Protein 6LT9 (pdb70)

Organism: Plutella xylostella (NCBI:txid51655)

Foldseek 3Di:
DKDKDFDPFWAADAPPALAQQKEKWKKAWQDKKWAKFFCVQWDADVVGDTDGNAHFAQCCQGGWIDQQAWIGHVRDTHGWDHDDPDPPRHDHPKMKMWMARRVQTKIWIAINNHTIPDIDGPGDRAAIMTIMMMHDPPIGMAMQQDDVRHHDPDDDPPSYDRSVCVPPDDDPVSRPPIRNHPD/DKDFDPFWAADAPPALPQQKEKWKKAWQDKKWAKFFCVQWDADVVGDTDGNDDFAQCCQGGWIDQQAWIGHVNDTHGWDGPDPDPPRHDHPKMKMWMARRVQTKIWIAINNHTIPDIDGDGDRAAIMTIMMDHRPVIDMAMQQPDVRHHDPDDDPPSYDRRVCVPPDDDPVSRPPIRND

Sequence (362 aa):
HVSSVRPNIFVGRVEGSAVYQKWYFEVTMPHLRIGWANTTGYVPYPGGGEKWGGNGVGDDLYSYGYDGAFLWSGGAKTGVNRTHAEEPYIRKGDVIGCALDLTVPIINFMFNGVRVTGSFTNFNLEGMFFPVISCSSKLSCRFLLGGEHGRLRYAAPPGYSPLVECLLPQQILSLEPCFCFGNSSVRPNIFVGRVEGSAVYQKWYFEVTMPHLRIGWANTTGYVPYPGGGEKWGGNGVGDDLYSYGYDGAFLWSGGAKTGVNRTHAEEPYIRKGDVIGCCALDLTVPIINFMFNGVRVTGSFTNFNLEGMFFPVISCSSKLSCRFLLGGEHGRLRYAAPPGYSPLVECLLPQQILSLEPCFCF

B-factor: mean 18.68, std 7.01, range [7.28, 48.31]

Secondary structure (DSSP, 8-state):
-EEEES--B--BTT--SS-EEEEEEE---EEEEEEEGGGEEE-TTSSEEESSSSTTSSTTEEEE-SSEEEETTEEEE---SSSSS-SS-TT-EEEEEEETTTTEEEEEETTEE-S--EES---SS-EEEEEEE-TT---EEE-STTSS--SSPPPTT-EEGGGGGSEEEGGGG-SB---/-EEEEEES--B--BTT--SS-EEEEEEE---EEEEEEEGGGEEE-TTSSEEESSSSTTSSTTEEEE-SSEEEETTEEEE---SSSSS-SS-TT-EEEEEEETTTTEEEEEETTEE-S--EES---SS-EEEEEEEETT---EEE-STTSS--SSPPPTT-EEGGGGGSEEEGGGG-SB-TT--

Structure (mmCIF, N/CA/C/O backbone):
data_6LT9
#
_entry.id   6LT9
#
_cell.length_a   64.893
_cell.length_b   64.893
_cell.length_c   95.767
_cell.angle_alpha   90.000
_cell.angle_beta   90.000
_cell.angle_gamma   90.000
#
_symmetry.space_group_name_H-M   'P 43'
#
loop_
_entity.id
_entity.type
_entity.pdbx_description
1 polymer 'Ryanodine receptor 1'
2 non-polymer GLYCEROL
3 non-polymer 'SODIUM ION'
4 water water
#
loop_
_atom_site.group_PDB
_atom_site.id
_atom_site.type_symbol
_atom_site.label_atom_id
_atom_site.label_alt_id
_atom_site.label_comp_id
_atom_site.label_asym_id
_atom_site.label_entity_id
_atom_site.label_seq_id
_atom_site.pdbx_PDB_ins_code
_atom_site.Cartn_x
_atom_site.Cartn_y
_atom_site.Cartn_z
_atom_site.occupancy
_atom_site.B_iso_or_equiv
_atom_site.auth_seq_id
_atom_site.auth_comp_id
_atom_site.auth_asym_id
_atom_site.auth_atom_id
_atom_site.pdbx_PDB_model_num
ATOM 1 N N . HIS A 1 2 ? 34.433 38.651 51.992 1.00 30.00 650 HIS F N 1
ATOM 2 C CA . HIS A 1 2 ? 35.637 39.434 52.227 1.00 30.00 650 HIS F CA 1
ATOM 3 C C . HIS A 1 2 ? 36.815 38.531 52.552 1.00 30.00 650 HIS F C 1
ATOM 4 O O . HIS A 1 2 ? 37.927 39.028 52.727 1.00 30.00 650 HIS F O 1
ATOM 6 N N . VAL A 1 3 ? 36.571 37.220 52.614 1.00 38.20 651 VAL F N 1
ATOM 7 C CA . VAL A 1 3 ? 37.564 36.234 53.046 1.00 31.60 651 VAL F CA 1
ATOM 8 C C . VAL A 1 3 ? 37.979 35.379 51.854 1.00 31.29 651 VAL F C 1
ATOM 9 O O . VAL A 1 3 ? 37.166 34.625 51.301 1.00 29.16 651 VAL F O 1
ATOM 11 N N . SER A 1 4 ? 39.257 35.464 51.498 1.00 24.87 652 SER F N 1
ATOM 12 C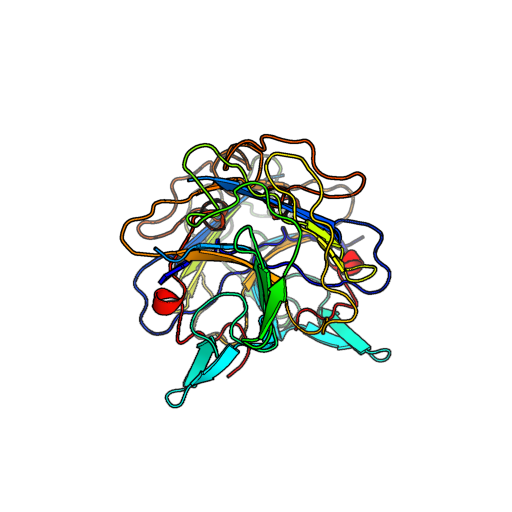 CA . SER A 1 4 ? 39.847 34.743 50.383 1.00 23.56 652 SER F CA 1
ATOM 13 C C . SER A 1 4 ? 40.961 33.831 50.890 1.00 22.73 652 SER F C 1
ATOM 14 O O . SER A 1 4 ? 41.474 33.993 52.001 1.00 21.12 652 SER F O 1
ATOM 17 N N . SER A 1 5 ? 41.339 32.868 50.059 1.00 21.92 653 SER F N 1
ATOM 18 C CA . SER A 1 5 ? 42.481 32.011 50.350 1.00 15.28 653 SER F CA 1
ATOM 19 C C . SER A 1 5 ? 43.438 32.038 49.171 1.00 18.63 653 SER F C 1
ATOM 20 O O . SER A 1 5 ? 43.004 32.110 48.019 1.00 19.86 653 SER F O 1
ATOM 23 N N . VAL A 1 6 ? 44.744 32.025 49.456 1.00 14.23 654 VAL F N 1
ATOM 24 C CA . VAL A 1 6 ? 45.745 31.936 48.399 1.00 13.86 654 VAL F CA 1
ATOM 25 C C . VAL A 1 6 ? 46.683 30.785 48.719 1.00 13.04 654 VAL F C 1
ATOM 26 O O . VAL A 1 6 ? 46.930 30.458 49.886 1.00 12.42 654 VAL F O 1
ATOM 30 N N . ARG A 1 7 ? 47.217 30.180 47.666 1.00 12.74 655 ARG F N 1
ATOM 31 C CA . ARG A 1 7 ? 48.329 29.259 47.794 1.00 12.04 655 ARG F CA 1
ATOM 32 C C . ARG A 1 7 ? 49.254 29.508 46.618 1.00 15.77 655 ARG F C 1
ATOM 33 O O . ARG A 1 7 ? 48.791 29.898 45.538 1.00 14.13 655 ARG F O 1
ATOM 41 N N . PRO A 1 8 ? 50.556 29.316 46.797 1.00 12.85 656 PRO F N 1
ATOM 42 C CA . PRO A 1 8 ? 51.423 29.110 45.639 1.00 10.73 656 PRO F CA 1
ATOM 43 C C . PRO A 1 8 ? 51.107 27.745 45.048 1.00 13.78 656 PRO F C 1
ATOM 44 O O . PRO A 1 8 ? 50.426 26.919 45.658 1.00 13.04 656 PRO F O 1
ATOM 48 N N . ASN A 1 9 ? 51.592 27.505 43.837 1.00 11.77 657 ASN F N 1
ATOM 49 C CA . ASN A 1 9 ? 51.336 26.222 43.184 1.00 12.05 657 ASN F CA 1
ATOM 50 C C . ASN A 1 9 ? 52.418 25.227 43.607 1.00 12.10 657 ASN F C 1
ATOM 51 O O . ASN A 1 9 ? 53.278 24.812 42.832 1.00 12.45 657 ASN F O 1
ATOM 56 N N . ILE A 1 10 ? 52.357 24.861 44.889 1.00 9.86 658 ILE F N 1
ATOM 57 C CA . ILE A 1 10 ? 53.351 24.015 45.547 1.00 11.23 658 ILE F CA 1
ATOM 58 C C . ILE A 1 10 ? 52.617 22.914 46.299 1.00 10.92 658 ILE F C 1
ATOM 59 O O . ILE A 1 10 ? 51.707 23.199 47.085 1.00 12.82 658 ILE F O 1
ATOM 64 N N . PHE A 1 11 ? 53.009 21.663 46.056 1.00 11.07 659 PHE F N 1
ATOM 65 C CA . PHE A 1 11 ? 52.369 20.503 46.663 1.00 11.44 659 PHE F CA 1
ATOM 66 C C . PHE A 1 11 ? 53.455 19.550 47.136 1.00 11.27 659 PHE F C 1
ATOM 67 O O . PHE A 1 11 ? 54.367 19.222 46.373 1.00 14.01 659 PHE F O 1
ATOM 75 N N . VAL A 1 12 ? 53.363 19.116 48.389 1.00 9.75 660 VAL F N 1
ATOM 76 C CA . VAL A 1 12 ? 54.313 18.164 48.951 1.00 10.58 660 VAL F CA 1
ATOM 77 C C . VAL A 1 12 ? 53.532 16.959 49.439 1.00 9.65 660 VAL F C 1
ATOM 78 O O . VAL A 1 12 ? 52.347 17.055 49.769 1.00 11.10 660 VAL F O 1
ATOM 82 N N . GLY A 1 13 ? 54.199 15.807 49.468 1.00 11.24 661 GLY F N 1
ATOM 83 C CA . GLY A 1 13 ? 53.513 14.586 49.830 1.00 10.11 661 GLY F CA 1
ATOM 84 C C . GLY A 1 13 ? 54.482 13.571 50.389 1.00 12.38 661 GLY F C 1
ATOM 85 O O . GLY A 1 13 ? 55.698 13.692 50.243 1.00 9.48 661 GLY F O 1
ATOM 86 N N . ARG A 1 14 ? 53.906 12.538 51.000 1.00 11.75 662 ARG F N 1
ATOM 87 C CA . ARG A 1 14 ? 54.655 11.535 51.744 1.00 12.10 662 ARG F CA 1
ATOM 88 C C . ARG A 1 14 ? 55.236 10.476 50.816 1.00 11.93 662 ARG F C 1
ATOM 89 O O . ARG A 1 14 ? 54.512 9.867 50.025 1.00 12.75 662 ARG F O 1
ATOM 97 N N . VAL A 1 15 ? 56.533 10.230 50.939 1.00 12.23 663 VAL F N 1
ATOM 98 C CA . VAL A 1 15 ? 57.170 9.090 50.297 1.00 14.55 663 VAL F CA 1
ATOM 99 C C . VAL A 1 15 ? 57.496 8.095 51.393 1.00 15.30 663 VAL F C 1
ATOM 100 O O . VAL A 1 15 ? 58.242 8.414 52.327 1.00 12.45 663 VAL F O 1
ATOM 104 N N . GLU A 1 16 ? 56.922 6.904 51.289 1.00 14.17 664 GLU F N 1
ATOM 105 C CA . GLU A 1 16 ? 57.116 5.867 52.291 1.00 18.64 664 GLU F CA 1
ATOM 106 C C . GLU A 1 16 ? 58.594 5.656 52.560 1.00 20.34 664 GLU F C 1
ATOM 107 O O . GLU A 1 16 ? 59.352 5.324 51.646 1.00 18.43 664 GLU F O 1
ATOM 113 N N . GLY A 1 17 ? 58.993 5.852 53.818 1.00 19.18 665 GLY F N 1
ATOM 114 C CA . GLY A 1 17 ? 60.346 5.563 54.249 1.00 21.53 665 GLY F CA 1
ATOM 115 C C . GLY A 1 17 ? 61.444 6.425 53.670 1.00 26.04 665 GLY F C 1
ATOM 116 O O . GLY A 1 17 ? 62.600 5.999 53.649 1.00 30.87 665 GLY F O 1
ATOM 117 N N . SER A 1 18 ? 61.134 7.627 53.197 1.00 19.57 666 SER F N 1
ATOM 118 C CA . SER A 1 18 ? 62.159 8.493 52.631 1.00 19.64 666 SER F CA 1
ATOM 119 C C . SER A 1 18 ? 62.754 9.369 53.720 1.00 18.89 666 SER F C 1
ATOM 120 O O . SER A 1 18 ? 62.039 9.859 54.594 1.00 17.38 666 SER F O 1
ATOM 123 N N . ALA A 1 19 ? 64.063 9.578 53.645 1.00 24.80 667 ALA F N 1
ATOM 124 C CA . ALA A 1 19 ? 64.778 10.430 54.579 1.00 26.22 667 ALA F CA 1
ATOM 125 C C . ALA A 1 19 ? 65.123 11.797 53.995 1.00 21.28 667 ALA F C 1
ATOM 126 O O . ALA A 1 19 ? 65.949 12.512 54.576 1.00 23.36 667 ALA F O 1
ATOM 128 N N . VAL A 1 20 ? 64.532 12.184 52.864 1.00 14.30 668 VAL F N 1
ATOM 129 C CA . VAL A 1 20 ? 64.930 13.419 52.203 1.00 16.30 668 VAL F CA 1
ATOM 130 C C . VAL A 1 20 ? 63.697 14.177 51.746 1.00 15.59 668 VAL F C 1
ATOM 131 O O . VAL A 1 20 ? 62.741 13.582 51.233 1.00 12.91 668 VAL F O 1
ATOM 135 N N . TYR A 1 21 ? 63.723 15.495 51.947 1.00 12.10 669 TYR F N 1
ATOM 136 C CA . TYR A 1 21 ? 62.659 16.401 51.501 1.00 14.50 669 TYR F CA 1
ATOM 137 C C . TYR A 1 21 ? 61.273 15.888 51.895 1.00 13.13 669 TYR F C 1
ATOM 138 O O . TYR A 1 21 ? 60.331 15.889 51.099 1.00 13.40 669 TYR F O 1
ATOM 147 N N . GLN A 1 22 ? 61.156 15.454 53.155 1.00 13.16 670 GLN F N 1
ATOM 148 C CA . GLN A 1 22 ? 59.886 15.098 53.781 1.00 13.11 670 GLN F CA 1
ATOM 149 C C . GLN A 1 22 ? 59.465 16.100 54.855 1.00 13.26 670 GLN F C 1
ATOM 150 O O . GLN A 1 22 ? 58.440 15.895 55.509 1.00 9.93 670 GLN F O 1
ATOM 156 N N . LYS A 1 23 ? 60.227 17.177 55.048 1.00 13.40 671 LYS F N 1
ATOM 157 C CA . LYS A 1 23 ? 59.979 18.156 56.104 1.00 12.74 671 LYS F CA 1
ATOM 158 C C . LYS A 1 23 ? 60.135 19.550 55.516 1.00 11.54 671 LYS F C 1
ATOM 159 O O . LYS A 1 23 ? 61.194 19.874 54.963 1.00 11.49 671 LYS F O 1
ATOM 165 N N . TRP A 1 24 ? 59.091 20.377 55.640 1.00 10.37 672 TRP F N 1
ATOM 166 C CA . TRP A 1 24 ? 58.997 21.623 54.897 1.00 10.09 672 TRP F CA 1
ATOM 167 C C . TRP A 1 24 ? 58.623 22.779 55.821 1.00 11.21 672 TRP F C 1
ATOM 168 O O . TRP A 1 24 ? 57.854 22.617 56.771 1.00 12.55 672 TRP F O 1
ATOM 179 N N . TYR A 1 25 ? 59.149 23.963 55.506 1.00 11.58 673 TYR F N 1
ATOM 180 C CA . TYR A 1 25 ? 58.985 25.137 56.351 1.00 13.29 673 TYR F CA 1
ATOM 181 C C . TYR A 1 25 ? 58.731 26.358 55.483 1.00 10.80 673 TYR F C 1
ATOM 182 O O . TYR A 1 25 ? 59.304 26.480 54.403 1.00 11.95 673 TYR F O 1
ATOM 191 N N . PHE A 1 26 ? 57.848 27.242 55.942 1.00 9.41 674 PHE F N 1
ATOM 192 C CA . PHE A 1 26 ? 57.694 28.547 55.305 1.00 9.05 674 PHE F CA 1
ATOM 193 C C . PHE A 1 26 ? 57.207 29.537 56.352 1.00 8.76 674 PHE F C 1
ATOM 194 O O . PHE A 1 26 ? 56.835 29.159 57.460 1.00 11.76 674 PHE F O 1
ATOM 202 N N . GLU A 1 27 ? 57.228 30.818 55.994 1.00 8.51 675 GLU F N 1
ATOM 203 C CA . GLU A 1 27 ? 56.741 31.861 56.891 1.00 11.40 675 GLU F CA 1
ATOM 204 C C . GLU A 1 27 ? 55.723 32.718 56.152 1.00 11.90 675 GLU F C 1
ATOM 205 O O . GLU A 1 27 ? 55.655 32.706 54.922 1.00 11.33 675 GLU F O 1
ATOM 211 N N . VAL A 1 28 ? 54.924 33.456 56.918 1.00 11.24 676 VAL F N 1
ATOM 212 C CA . VAL A 1 28 ? 53.987 34.438 56.381 1.00 11.31 676 VAL F CA 1
ATOM 213 C C . VAL A 1 28 ? 54.190 35.751 57.128 1.00 13.06 676 VAL F C 1
ATOM 214 O O . VAL A 1 28 ? 54.404 35.753 58.344 1.00 15.41 676 VAL F O 1
ATOM 218 N N . THR A 1 29 ? 54.124 36.867 56.404 1.00 16.46 677 THR F N 1
ATOM 219 C CA . THR A 1 29 ? 54.142 38.171 57.051 1.00 19.64 677 THR F CA 1
ATOM 220 C C . THR A 1 29 ? 53.101 39.065 56.398 1.00 21.29 677 THR F C 1
ATOM 221 O O . THR A 1 29 ? 52.662 38.825 55.270 1.00 18.93 677 THR F O 1
ATOM 225 N N . MET A 1 30 ? 52.694 40.089 57.138 1.00 20.25 678 MET F N 1
ATOM 226 C CA . MET A 1 30 ? 51.785 41.107 56.612 1.00 22.74 678 MET F CA 1
ATOM 227 C C . MET A 1 30 ? 52.565 42.278 56.003 1.00 25.95 678 MET F C 1
ATOM 228 O O . MET A 1 30 ? 52.227 42.775 54.921 1.00 33.82 678 MET F O 1
ATOM 233 N N . PRO A 1 41 ? 39.161 41.699 61.253 1.00 27.39 689 PRO F N 1
ATOM 234 C CA . PRO A 1 41 ? 39.754 41.080 60.059 1.00 28.81 689 PRO F CA 1
ATOM 235 C C . PRO A 1 41 ? 40.226 39.646 60.292 1.00 29.59 689 PRO F C 1
ATOM 236 O O . PRO A 1 41 ? 40.773 39.333 61.349 1.00 30.67 689 PRO F O 1
ATOM 240 N N . HIS A 1 42 ? 40.006 38.786 59.301 1.00 24.84 690 HIS F N 1
ATOM 241 C CA . HIS A 1 42 ? 40.344 37.372 59.394 1.00 27.32 690 HIS F CA 1
ATOM 242 C C . HIS A 1 42 ? 41.766 37.139 58.887 1.00 22.73 690 HIS F C 1
ATOM 243 O O . HIS A 1 42 ? 42.179 37.735 57.890 1.00 25.72 690 HIS F O 1
ATOM 250 N N . LEU A 1 43 ? 42.518 36.287 59.588 1.00 19.60 691 LEU F N 1
ATOM 251 C CA . LEU A 1 43 ? 43.824 35.841 59.092 1.00 18.46 691 LEU F CA 1
ATOM 252 C C . LEU A 1 43 ? 44.152 34.489 59.712 1.00 18.09 691 LEU F C 1
ATOM 253 O O . LEU A 1 43 ? 44.341 34.390 60.931 1.00 18.32 691 LEU F O 1
ATOM 258 N N . ARG A 1 44 ? 44.220 33.458 58.874 1.00 16.15 692 ARG F N 1
ATOM 259 C CA . ARG A 1 44 ? 44.663 32.130 59.270 1.00 12.04 692 ARG F CA 1
ATOM 260 C C . ARG A 1 44 ? 45.715 31.647 58.289 1.00 11.24 692 ARG F C 1
ATOM 261 O O . ARG A 1 44 ? 45.643 31.942 57.092 1.00 14.82 692 ARG F O 1
ATOM 269 N N . ILE A 1 45 ? 46.680 30.884 58.809 1.00 11.68 693 ILE F N 1
ATOM 270 C CA . ILE A 1 45 ? 47.823 30.387 58.051 1.00 12.46 693 ILE F CA 1
ATOM 271 C C . ILE A 1 45 ? 47.985 28.903 58.340 1.00 11.56 693 ILE F C 1
ATOM 272 O O . ILE A 1 45 ? 47.805 28.462 59.478 1.00 13.84 693 ILE F O 1
ATOM 277 N N . GLY A 1 46 ? 48.298 28.121 57.311 1.00 11.78 694 GLY F N 1
ATOM 278 C CA . GLY A 1 46 ? 48.690 26.750 57.562 1.00 10.66 694 GLY F CA 1
ATOM 279 C C . GLY A 1 46 ? 48.857 25.904 56.312 1.00 11.09 694 GLY F C 1
ATOM 280 O O . GLY A 1 46 ? 49.378 26.365 55.291 1.00 12.98 694 GLY F O 1
ATOM 281 N N . TRP A 1 47 ? 48.426 24.648 56.408 1.00 11.55 695 TRP F N 1
ATOM 282 C CA . TRP A 1 47 ? 48.545 23.667 55.344 1.00 11.34 695 TRP F CA 1
ATOM 283 C C . TRP A 1 47 ? 47.171 23.101 55.026 1.00 10.94 695 TRP F C 1
ATOM 284 O O . TRP A 1 47 ? 46.364 22.879 55.928 1.00 13.20 695 TRP F O 1
ATOM 295 N N . ALA A 1 48 ? 46.920 22.834 53.753 1.00 11.44 696 ALA F N 1
ATOM 296 C CA . ALA A 1 48 ? 45.707 22.145 53.335 1.00 9.79 696 ALA F CA 1
ATOM 297 C C . ALA A 1 48 ? 46.075 20.914 52.520 1.00 11.53 696 ALA F C 1
ATOM 298 O O . ALA A 1 48 ? 47.045 20.931 51.753 1.00 11.76 696 ALA F O 1
ATOM 300 N N . ASN A 1 49 ? 45.306 19.842 52.696 1.00 10.96 697 ASN F N 1
ATOM 301 C CA . ASN A 1 49 ? 45.547 18.577 52.016 1.00 11.58 697 ASN F CA 1
ATOM 302 C C . ASN A 1 49 ? 44.519 18.384 50.904 1.00 12.60 697 ASN F C 1
ATOM 303 O O . ASN A 1 49 ? 43.336 18.685 51.085 1.00 12.03 697 ASN F O 1
ATOM 308 N N . THR A 1 50 ? 44.975 17.900 49.749 1.00 10.73 698 THR F N 1
ATOM 309 C CA . THR A 1 50 ? 44.108 17.860 48.569 1.00 11.42 698 THR F CA 1
ATOM 310 C C . THR A 1 50 ? 42.975 16.845 48.711 1.00 14.66 698 THR F C 1
ATOM 311 O O . THR A 1 50 ? 42.078 16.815 47.861 1.00 15.41 698 THR F O 1
ATOM 315 N N . THR A 1 51 ? 42.987 16.024 49.763 1.00 12.49 699 THR F N 1
ATOM 316 C CA . THR A 1 51 ? 41.816 15.204 50.057 1.00 15.99 699 THR F CA 1
ATOM 317 C C . THR A 1 51 ? 40.592 16.063 50.344 1.00 16.37 699 THR F C 1
ATOM 318 O O . THR A 1 51 ? 39.461 15.577 50.224 1.00 16.74 699 THR F O 1
ATOM 322 N N . GLY A 1 52 ? 40.792 17.332 50.711 1.00 14.51 700 GLY F N 1
ATOM 323 C CA . GLY A 1 52 ? 39.691 18.262 50.949 1.00 16.50 700 GLY F CA 1
ATOM 324 C C . GLY A 1 52 ? 38.989 18.734 49.693 1.00 15.50 700 GLY F C 1
ATOM 325 O O . GLY A 1 52 ? 37.944 19.388 49.801 1.00 17.54 700 GLY F O 1
ATOM 326 N N . TYR A 1 53 ? 39.539 18.431 48.517 1.00 14.59 701 TYR F N 1
ATOM 327 C CA . TYR A 1 53 ? 38.864 18.725 47.253 1.00 13.85 701 TYR F CA 1
ATOM 328 C C . TYR A 1 53 ? 37.778 17.689 46.976 1.00 18.72 701 TYR F C 1
ATOM 329 O O . TYR A 1 53 ? 37.956 16.498 47.248 1.00 21.08 701 TYR F O 1
ATOM 338 N N . VAL A 1 54 ? 36.649 18.143 46.431 1.00 18.99 702 VAL F N 1
ATOM 339 C CA . VAL A 1 54 ? 35.507 17.252 46.226 1.00 20.00 702 VAL F CA 1
ATOM 340 C C . VAL A 1 54 ? 34.939 17.454 44.829 1.00 18.96 702 VAL F C 1
ATOM 341 O O . VAL A 1 54 ? 35.119 18.512 44.202 1.00 16.08 702 VAL F O 1
ATOM 345 N N . PRO A 1 55 ? 34.214 16.455 44.329 1.00 20.86 703 PRO F N 1
ATOM 346 C CA . PRO A 1 55 ? 33.670 16.531 42.975 1.00 21.19 703 PRO F CA 1
ATOM 347 C C . PRO A 1 55 ? 32.790 17.753 42.782 1.00 19.90 703 PRO F C 1
ATOM 348 O O . PRO A 1 55 ? 32.025 18.146 43.668 1.00 20.36 703 PRO F O 1
ATOM 352 N N . TYR A 1 56 ? 32.906 18.341 41.610 1.00 20.98 704 TYR F N 1
ATOM 353 C CA . TYR A 1 56 ? 32.088 19.445 41.153 1.00 25.82 704 TYR F CA 1
ATOM 354 C C . TYR A 1 56 ? 31.104 18.961 40.091 1.00 24.44 704 TYR F C 1
ATOM 355 O O . TYR A 1 56 ? 31.469 18.144 39.240 1.00 25.69 704 TYR F O 1
ATOM 364 N N . PRO A 1 57 ? 29.857 19.437 40.116 1.00 28.20 705 PRO F N 1
ATOM 365 C CA . PRO A 1 57 ? 28.826 18.840 39.242 1.00 32.26 705 PRO F CA 1
ATOM 366 C C . PRO A 1 57 ? 29.230 18.738 37.781 1.00 28.58 705 PRO F C 1
ATOM 367 O O . PRO A 1 57 ? 29.177 17.648 37.195 1.00 36.20 705 PRO F O 1
ATOM 371 N N . GLY A 1 58 ? 29.628 19.846 37.163 1.00 29.81 706 GLY F N 1
ATOM 372 C CA . GLY A 1 58 ? 30.017 19.764 35.764 1.00 39.03 706 GLY F CA 1
ATOM 373 C C . GLY A 1 58 ? 31.145 18.785 35.501 1.00 36.17 706 GLY F C 1
ATOM 374 O O . GLY A 1 58 ? 31.290 18.298 34.375 1.00 35.03 706 GLY F O 1
ATOM 375 N N . GLY A 1 59 ? 31.941 18.474 36.521 1.00 34.79 707 GLY F N 1
ATOM 376 C CA . GLY A 1 59 ? 33.167 17.722 36.346 1.00 33.42 707 GLY F CA 1
ATOM 377 C C . GLY A 1 59 ? 34.308 18.464 37.007 1.00 31.94 707 GLY F C 1
ATOM 378 O O . GLY A 1 59 ? 34.197 19.667 37.258 1.00 43.28 707 GLY F O 1
ATOM 379 N N . GLY A 1 60 ? 35.402 17.778 37.284 1.00 26.43 708 GLY F N 1
ATOM 380 C CA . GLY A 1 60 ? 36.467 18.394 38.045 1.00 24.13 708 GLY F CA 1
ATOM 381 C C . GLY A 1 60 ? 36.126 18.431 39.523 1.00 22.97 708 GLY F C 1
ATOM 382 O O . GLY A 1 60 ? 35.153 17.819 39.983 1.00 19.89 708 GLY F O 1
ATOM 383 N N . GLU A 1 61 ? 36.952 19.159 40.280 1.00 15.65 709 GLU F N 1
ATOM 384 C CA . GLU A 1 61 ? 36.821 19.226 41.729 1.00 18.37 709 GLU F CA 1
ATOM 385 C C . GLU A 1 61 ? 36.994 20.661 42.209 1.00 14.08 709 GLU F C 1
ATOM 386 O O . GLU A 1 61 ? 37.654 21.472 41.555 1.00 14.37 709 GLU F O 1
ATOM 392 N N . LYS A 1 62 ? 36.391 20.964 43.357 1.00 15.78 710 LYS F N 1
ATOM 393 C CA . LYS A 1 62 ? 36.525 22.255 44.022 1.00 17.46 710 LYS F CA 1
ATOM 394 C C . LYS A 1 62 ? 36.968 22.037 45.470 1.00 16.57 710 LYS F C 1
ATOM 395 O O . LYS A 1 62 ? 36.852 20.936 46.013 1.00 15.68 710 LYS F O 1
ATOM 397 N N . TRP A 1 63 ? 37.494 23.087 46.097 1.00 15.57 711 TRP F N 1
ATOM 398 C CA . TRP A 1 63 ? 37.888 22.968 47.496 1.00 17.85 711 TRP F CA 1
ATOM 399 C C . TRP A 1 63 ? 36.644 22.862 48.370 1.00 21.18 711 TRP F C 1
ATOM 400 O O . TRP A 1 63 ? 35.730 23.686 48.270 1.00 17.82 711 TRP F O 1
ATOM 411 N N . GLY A 1 64 ? 36.620 21.852 49.243 1.00 21.32 712 GLY F N 1
ATOM 412 C CA . GLY A 1 64 ? 35.480 21.602 50.109 1.00 25.12 712 GLY F CA 1
ATOM 413 C C . GLY A 1 64 ? 35.291 22.568 51.268 1.00 32.89 712 GLY F C 1
ATOM 414 O O . GLY A 1 64 ? 34.290 22.446 51.980 1.00 34.18 712 GLY F O 1
ATOM 415 N N . GLY A 1 65 ? 36.198 23.522 51.487 1.00 27.08 713 GLY F N 1
ATOM 416 C CA . GLY A 1 65 ? 36.085 24.443 52.599 1.00 27.50 713 GLY F CA 1
ATOM 417 C C . GLY A 1 65 ? 36.158 25.896 52.159 1.00 31.29 713 GLY F C 1
ATOM 418 O O . GLY A 1 65 ? 36.355 26.204 50.981 1.00 31.05 713 GLY F O 1
ATOM 419 N N . ASN A 1 66 ? 35.983 26.782 53.141 1.00 30.00 714 ASN F N 1
ATOM 420 C CA . ASN A 1 66 ? 36.038 28.218 52.892 1.00 29.51 714 ASN F CA 1
ATOM 421 C C . ASN A 1 66 ? 37.444 28.766 53.108 1.00 24.92 714 ASN F C 1
ATOM 422 O O . ASN A 1 66 ? 37.951 29.528 52.282 1.00 38.53 714 ASN F O 1
ATOM 424 N N . GLY A 1 67 ? 38.080 28.388 54.209 1.00 29.36 715 GLY F N 1
ATOM 425 C CA . GLY A 1 67 ? 39.440 28.800 54.473 1.00 25.52 715 GLY F CA 1
ATOM 426 C C . GLY A 1 67 ? 40.187 27.693 55.187 1.00 21.42 715 GLY F C 1
ATOM 427 O O . GLY A 1 67 ? 39.609 26.678 55.574 1.00 18.12 715 GLY F O 1
ATOM 428 N N . VAL A 1 68 ? 41.489 27.914 55.368 1.00 18.72 716 VAL F N 1
ATOM 429 C CA . VAL A 1 68 ? 42.303 26.912 56.042 1.00 18.71 716 VAL F CA 1
ATOM 430 C C . VAL A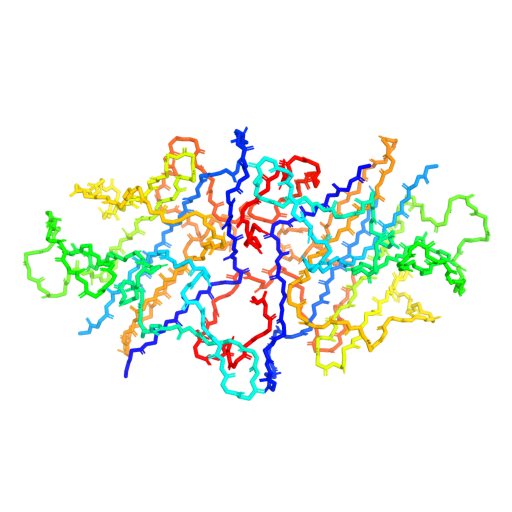 1 68 ? 41.740 26.644 57.435 1.00 16.80 716 VAL F C 1
ATOM 431 O O . VAL A 1 68 ? 41.353 27.568 58.163 1.00 23.78 716 VAL F O 1
ATOM 435 N N . GLY A 1 69 ? 41.662 25.360 57.799 1.00 11.54 717 GLY F N 1
ATOM 436 C CA . GLY A 1 69 ? 41.113 24.933 59.062 1.00 12.97 717 GLY F CA 1
ATOM 437 C C . GLY A 1 69 ? 39.621 24.678 59.077 1.00 18.89 717 GLY F C 1
ATOM 438 O O . GLY A 1 69 ? 39.113 24.156 60.072 1.00 20.64 717 GLY F O 1
ATOM 439 N N . ASP A 1 70 ? 38.894 25.010 58.011 1.00 17.44 718 ASP F N 1
ATOM 440 C CA . ASP A 1 70 ? 37.447 24.846 58.081 1.00 18.24 718 ASP F CA 1
ATOM 441 C C . ASP A 1 70 ? 36.979 23.466 57.634 1.00 22.65 718 ASP F C 1
ATOM 442 O O . ASP A 1 70 ? 35.902 23.035 58.054 1.00 21.10 718 ASP F O 1
ATOM 447 N N . ASP A 1 71 ? 37.754 22.757 56.820 1.00 23.18 719 ASP F N 1
ATOM 448 C CA . ASP A 1 71 ? 37.428 21.389 56.442 1.00 22.39 719 ASP F CA 1
ATOM 449 C C . ASP A 1 71 ? 38.246 20.413 57.280 1.00 19.95 719 ASP F C 1
ATOM 450 O O . ASP A 1 71 ? 39.147 20.805 58.018 1.00 18.33 719 ASP F O 1
ATOM 455 N N . LEU A 1 72 ? 37.936 19.118 57.139 1.00 17.48 720 LEU F N 1
ATOM 456 C CA . LEU A 1 72 ? 38.644 18.104 57.917 1.00 20.27 720 LEU F CA 1
ATOM 457 C C . LEU A 1 72 ? 40.097 17.941 57.494 1.00 17.58 720 LEU F C 1
ATOM 458 O O . LEU A 1 72 ? 40.866 17.307 58.225 1.00 17.74 720 LEU F O 1
ATOM 463 N N . TYR A 1 73 ? 40.487 18.475 56.331 1.00 14.34 721 TYR F N 1
ATOM 464 C CA . TYR A 1 73 ? 41.790 18.169 55.749 1.00 15.02 721 TYR F CA 1
ATOM 465 C C . TYR A 1 73 ? 42.669 19.402 55.610 1.00 14.05 721 TYR F C 1
ATOM 466 O O . TYR A 1 73 ? 43.569 19.425 54.771 1.00 13.14 721 TYR F O 1
ATOM 475 N N . SER A 1 74 ? 42.434 20.424 56.433 1.00 13.35 722 SER F N 1
ATOM 476 C CA . SER A 1 74 ? 43.353 21.546 56.506 1.00 13.16 722 SER F CA 1
ATOM 477 C C . SER A 1 74 ? 43.572 21.918 57.968 1.00 13.96 722 SER F C 1
ATOM 478 O O . SER A 1 74 ? 42.799 21.551 58.860 1.00 13.85 722 SER F O 1
ATOM 481 N N . TYR A 1 75 ? 44.661 22.648 58.205 1.00 12.68 723 TYR F N 1
ATOM 482 C CA . TYR A 1 75 ? 45.214 22.767 59.554 1.00 12.38 723 TYR F CA 1
ATOM 483 C C . TYR A 1 75 ? 45.793 24.167 59.667 1.00 10.70 723 TYR F C 1
ATOM 484 O O . TYR A 1 75 ? 46.805 24.458 59.029 1.00 14.46 723 TYR F O 1
ATOM 493 N N . GLY A 1 76 ? 45.146 25.034 60.456 1.00 14.97 724 GLY F N 1
ATOM 494 C CA . GLY A 1 76 ? 45.431 26.452 60.423 1.00 12.39 724 GLY F CA 1
ATOM 495 C C . GLY A 1 76 ? 45.744 27.005 61.803 1.00 15.67 724 GLY F C 1
ATOM 496 O O . GLY A 1 76 ? 45.563 26.337 62.819 1.00 12.96 724 GLY F O 1
ATOM 497 N N . TYR A 1 77 ? 46.196 28.259 61.810 1.00 13.21 725 TYR F N 1
ATOM 498 C CA . TYR A 1 77 ? 46.630 28.943 63.025 1.00 12.90 725 TYR F CA 1
ATOM 499 C C . TYR A 1 77 ? 46.412 30.435 62.834 1.00 14.07 725 TYR F C 1
ATOM 500 O O . TYR A 1 77 ? 46.806 30.987 61.801 1.00 15.46 725 TYR F O 1
ATOM 509 N N . ASP A 1 78 ? 45.790 31.100 63.818 1.00 11.39 726 ASP F N 1
ATOM 510 C CA . ASP A 1 78 ? 45.452 32.511 63.652 1.00 12.85 726 ASP F CA 1
ATOM 511 C C . ASP A 1 78 ? 46.131 33.402 64.687 1.00 9.85 726 ASP F C 1
ATOM 512 O O . ASP A 1 78 ? 45.757 34.565 64.834 1.00 12.23 726 ASP F O 1
ATOM 517 N N . GLY A 1 79 ? 47.151 32.890 65.373 1.00 13.53 727 GLY F N 1
ATOM 518 C CA . GLY A 1 79 ? 47.827 33.605 66.427 1.00 16.31 727 GLY F CA 1
ATOM 519 C C . GLY A 1 79 ? 47.308 33.278 67.814 1.00 18.79 727 GLY F C 1
ATOM 520 O O . GLY A 1 79 ? 48.059 33.387 68.788 1.00 19.50 727 GLY F O 1
ATOM 521 N N . ALA A 1 80 ? 46.047 32.873 67.925 1.00 15.44 728 ALA F N 1
ATOM 522 C CA . ALA A 1 80 ? 45.474 32.500 69.212 1.00 17.04 728 ALA F CA 1
ATOM 523 C C . ALA A 1 80 ? 44.862 31.110 69.252 1.00 18.01 728 ALA F C 1
ATOM 524 O O . ALA A 1 80 ? 44.687 30.577 70.350 1.00 16.03 728 ALA F O 1
ATOM 526 N N . PHE A 1 81 ? 44.536 30.506 68.111 1.00 15.40 729 PHE F N 1
ATOM 527 C CA . PHE A 1 81 ? 43.909 29.197 68.061 1.00 15.43 729 PHE F CA 1
ATOM 528 C C . PHE A 1 81 ? 44.494 28.382 66.919 1.00 13.09 729 PHE F C 1
ATOM 529 O O . PHE A 1 81 ? 44.921 28.938 65.911 1.00 13.63 729 PHE F O 1
ATOM 537 N N . LEU A 1 82 ? 44.512 27.062 67.108 1.00 13.51 730 LEU F N 1
ATOM 538 C CA . LEU A 1 82 ? 44.686 26.089 66.035 1.00 15.32 730 LEU F CA 1
ATOM 539 C C . LEU A 1 82 ? 43.310 25.714 65.500 1.00 15.89 730 LEU F C 1
ATOM 540 O O . LEU A 1 82 ? 42.349 25.616 66.265 1.00 17.10 730 LEU F O 1
ATOM 545 N N . TRP A 1 83 ? 43.211 25.532 64.184 1.00 13.35 731 TRP F N 1
ATOM 546 C CA . TRP A 1 83 ? 41.933 25.275 63.524 1.00 14.44 731 TRP F CA 1
ATOM 547 C C . TRP A 1 83 ? 42.039 24.048 62.635 1.00 17.51 731 TRP F C 1
ATOM 548 O O . TRP A 1 83 ? 42.965 23.947 61.829 1.00 13.17 731 TRP F O 1
ATOM 559 N N . SER A 1 84 ? 41.072 23.142 62.749 1.00 16.06 732 SER F N 1
ATOM 560 C CA . SER A 1 84 ? 40.916 22.090 61.755 1.00 15.32 732 SER F CA 1
ATOM 561 C C . SER A 1 84 ? 39.504 21.545 61.896 1.00 18.75 732 SER F C 1
ATOM 562 O O . SER A 1 84 ? 38.965 21.496 62.999 1.00 18.12 732 SER F O 1
ATOM 565 N N . GLY A 1 85 ? 38.902 21.178 60.766 1.00 21.76 733 GLY F N 1
ATOM 566 C CA . GLY A 1 85 ? 37.516 20.735 60.772 1.00 18.63 733 GLY F CA 1
ATOM 567 C C . GLY A 1 85 ? 36.534 21.738 61.339 1.00 18.22 733 GLY F C 1
ATOM 568 O O . GLY A 1 85 ? 35.483 21.337 61.849 1.00 20.62 733 GLY F O 1
ATOM 569 N N . GLY A 1 86 ? 36.831 23.035 61.243 1.00 17.48 734 GLY F N 1
ATOM 570 C CA . GLY A 1 86 ? 35.988 24.065 61.820 1.00 17.73 734 GLY F CA 1
ATOM 571 C C . GLY A 1 86 ? 36.049 24.193 63.328 1.00 20.74 734 GLY F C 1
ATOM 572 O O . GLY A 1 86 ? 35.293 24.997 63.892 1.00 23.47 734 GLY F O 1
ATOM 573 N N . ALA A 1 87 ? 36.904 23.429 64.001 1.00 18.05 735 ALA F N 1
ATOM 574 C CA . ALA A 1 87 ? 37.065 23.501 65.449 1.00 17.96 735 ALA F CA 1
ATOM 575 C C . ALA A 1 87 ? 38.302 24.311 65.801 1.00 17.00 735 ALA F C 1
ATOM 576 O O . ALA A 1 87 ? 39.333 24.192 65.137 1.00 18.79 735 ALA F O 1
ATOM 578 N N . LYS A 1 88 ? 38.219 25.089 66.880 1.00 19.47 736 LYS F N 1
ATOM 579 C CA . LYS A 1 88 ? 39.330 25.927 67.312 1.00 15.13 736 LYS F CA 1
ATOM 580 C C . LYS A 1 88 ? 39.866 25.461 68.659 1.00 19.91 736 LYS F C 1
ATOM 581 O O . LYS A 1 88 ? 39.101 25.065 69.545 1.00 19.86 736 LYS F O 1
ATOM 587 N N . THR A 1 89 ? 41.192 25.470 68.791 1.00 19.23 737 THR F N 1
ATOM 588 C CA . THR A 1 89 ? 41.878 25.023 69.998 1.00 19.51 737 THR F CA 1
ATOM 589 C C . THR A 1 89 ? 42.783 26.145 70.488 1.00 22.90 737 THR F C 1
ATOM 590 O O . THR A 1 89 ? 43.732 26.523 69.797 1.00 17.36 737 THR F O 1
ATOM 594 N N . GLY A 1 90 ? 42.514 26.662 71.684 1.00 21.38 738 GLY F N 1
ATOM 595 C CA . GLY A 1 90 ? 43.306 27.774 72.182 1.00 18.67 738 GLY F CA 1
ATOM 596 C C . GLY A 1 90 ? 44.739 27.359 72.471 1.00 16.62 738 GLY F C 1
ATOM 597 O O . GLY A 1 90 ? 45.009 26.260 72.952 1.00 19.04 738 GLY F O 1
ATOM 598 N N . VAL A 1 91 ? 45.676 28.256 72.169 1.00 16.54 739 VAL F N 1
ATOM 599 C CA . VAL A 1 91 ? 47.069 28.085 72.561 1.00 17.00 739 VAL F CA 1
ATOM 600 C C . VAL A 1 91 ? 47.502 29.375 73.243 1.00 17.49 739 VAL F C 1
ATOM 601 O O . VAL A 1 91 ? 46.775 30.366 73.258 1.00 19.78 739 VAL F O 1
ATOM 605 N N . ASN A 1 92 ? 48.695 29.359 73.820 1.00 23.26 740 ASN F N 1
ATOM 606 C CA . ASN A 1 92 ? 49.244 30.607 74.330 1.00 24.12 740 ASN F CA 1
ATOM 607 C C . ASN A 1 92 ? 49.420 31.592 73.179 1.00 25.58 740 ASN F C 1
ATOM 608 O O . ASN A 1 92 ? 49.637 31.200 72.032 1.00 21.38 740 ASN F O 1
ATOM 613 N N . ARG A 1 93 ? 49.332 32.884 73.484 1.00 21.08 741 ARG F N 1
ATOM 614 C CA . ARG A 1 93 ? 49.295 33.892 72.435 1.00 18.32 741 ARG F CA 1
ATOM 615 C C . ARG A 1 93 ? 50.225 35.047 72.782 1.00 18.64 741 ARG F C 1
ATOM 616 O O . ARG A 1 93 ? 50.542 35.300 73.950 1.00 19.77 741 ARG F O 1
ATOM 624 N N . THR A 1 94 ? 50.696 35.721 71.741 1.00 19.87 742 THR F N 1
ATOM 625 C CA . THR A 1 94 ? 51.640 36.816 71.919 1.00 19.84 742 THR F CA 1
ATOM 626 C C . THR A 1 94 ? 50.944 38.150 72.135 1.00 23.27 742 THR F C 1
ATOM 627 O O . THR A 1 94 ? 51.518 39.040 72.778 1.00 23.67 742 THR F O 1
ATOM 631 N N . HIS A 1 95 ? 49.721 38.308 71.627 1.00 18.77 743 HIS F N 1
ATOM 632 C CA . HIS A 1 95 ? 48.915 39.497 71.868 1.00 19.12 743 HIS F CA 1
ATOM 633 C C . HIS A 1 95 ? 47.681 39.110 72.674 1.00 22.25 743 HIS F C 1
ATOM 634 O O . HIS A 1 95 ? 47.045 38.090 72.396 1.00 24.48 743 HIS F O 1
ATOM 641 N N . ALA A 1 96 ? 47.347 39.918 73.686 1.00 21.29 744 ALA F N 1
ATOM 642 C CA . ALA A 1 96 ? 46.255 39.535 74.578 1.00 28.12 744 ALA F CA 1
ATOM 643 C C . ALA A 1 96 ? 44.908 39.591 73.867 1.00 22.95 744 ALA F C 1
ATOM 644 O O . ALA A 1 96 ? 44.058 38.717 74.072 1.00 28.40 744 ALA F O 1
ATOM 646 N N . GLU A 1 97 ? 44.695 40.601 73.029 1.00 23.45 745 GLU F N 1
ATOM 647 C CA . GLU A 1 97 ? 43.419 40.823 72.373 1.00 25.37 745 GLU F CA 1
ATOM 648 C C . GLU A 1 97 ? 43.607 40.858 70.864 1.00 32.04 745 GLU F C 1
ATOM 649 O O . GLU A 1 97 ? 44.713 41.059 70.357 1.00 25.41 745 GLU F O 1
ATOM 651 N N . GLU A 1 98 ? 42.504 40.668 70.150 1.00 36.79 746 GLU F N 1
ATOM 652 C CA . GLU A 1 98 ? 42.518 40.842 68.710 1.00 23.98 746 GLU F CA 1
ATOM 653 C C . GLU A 1 98 ? 42.987 42.256 68.374 1.00 27.43 746 GLU F C 1
ATOM 654 O O . GLU A 1 98 ? 42.706 43.202 69.118 1.00 33.91 746 GLU F O 1
ATOM 660 N N . PRO A 1 99 ? 43.719 42.434 67.261 1.00 27.51 747 PRO F N 1
ATOM 661 C CA . PRO A 1 99 ? 44.185 41.427 66.292 1.00 24.69 747 PRO F CA 1
ATOM 662 C C . PRO A 1 99 ? 45.297 40.548 66.852 1.00 18.68 747 PRO F C 1
ATOM 663 O O . PRO A 1 99 ? 46.255 41.078 67.417 1.00 18.28 747 PRO F O 1
ATOM 667 N N . TYR A 1 100 ? 45.186 39.230 66.683 1.00 18.45 748 TYR F N 1
ATOM 668 C CA . TYR A 1 100 ? 46.197 38.330 67.228 1.00 15.46 748 TYR F CA 1
ATOM 669 C C . TYR A 1 100 ? 47.469 38.312 66.394 1.00 20.48 748 TYR F C 1
ATOM 670 O O . TYR A 1 100 ? 48.519 37.900 66.900 1.00 17.25 748 TYR F O 1
ATOM 679 N N . ILE A 1 101 ? 47.384 38.718 65.128 1.00 16.90 749 ILE F N 1
ATOM 680 C CA . ILE A 1 101 ? 48.533 38.833 64.235 1.00 16.45 749 ILE F CA 1
ATOM 681 C C . ILE A 1 101 ? 48.567 40.272 63.739 1.00 17.13 749 ILE F C 1
ATOM 682 O O . ILE A 1 101 ? 47.583 40.758 63.164 1.00 18.22 749 ILE F O 1
ATOM 687 N N . ARG A 1 102 ? 49.684 40.962 63.972 1.00 14.66 750 ARG F N 1
ATOM 688 C CA . ARG A 1 102 ? 49.790 42.378 63.656 1.00 17.27 750 ARG F CA 1
ATOM 689 C C . ARG A 1 102 ? 50.899 42.626 62.639 1.00 15.10 750 ARG F C 1
ATOM 690 O O . ARG A 1 102 ? 51.749 41.766 62.393 1.00 16.14 750 ARG F O 1
ATOM 698 N N . LYS A 1 103 ? 50.864 43.801 62.015 1.00 15.10 751 LYS F N 1
ATOM 699 C CA . LYS A 1 103 ? 51.901 44.130 61.043 1.00 13.70 751 LYS F CA 1
ATOM 700 C C . LYS A 1 103 ? 53.269 44.049 61.710 1.00 15.77 751 LYS F C 1
ATOM 701 O O . LYS A 1 103 ? 53.457 44.501 62.848 1.00 15.28 751 LYS F O 1
ATOM 703 N N . GLY A 1 104 ? 54.219 43.428 61.005 1.00 14.92 752 GLY F N 1
ATOM 704 C CA . GLY A 1 104 ? 55.531 43.146 61.523 1.00 15.22 752 GLY F CA 1
ATOM 705 C C . GLY A 1 104 ? 55.691 41.762 62.128 1.00 15.45 752 GLY F C 1
ATOM 706 O O . GLY A 1 104 ? 56.812 41.243 62.164 1.00 14.87 752 GLY F O 1
ATOM 707 N N . ASP A 1 105 ? 54.607 41.155 62.619 1.00 13.18 753 ASP F N 1
ATOM 708 C CA . ASP A 1 105 ? 54.707 39.796 63.128 1.00 15.95 753 ASP F CA 1
ATOM 709 C C . ASP A 1 105 ? 54.957 38.832 61.980 1.00 14.14 753 ASP F C 1
ATOM 710 O O . ASP A 1 105 ? 54.545 39.070 60.838 1.00 14.04 753 ASP F O 1
ATOM 715 N N . VAL A 1 106 ? 55.672 37.750 62.286 1.00 9.97 754 VAL F N 1
ATOM 716 C CA . VAL A 1 106 ? 56.052 36.735 61.301 1.00 12.08 754 VAL F CA 1
ATOM 717 C C . VAL A 1 106 ? 55.625 35.369 61.823 1.00 12.12 754 VAL F C 1
ATOM 718 O O . VAL A 1 106 ? 55.993 34.977 62.936 1.00 12.30 754 VAL F O 1
ATOM 722 N N . ILE A 1 107 ? 54.855 34.644 61.025 1.00 11.30 755 ILE F N 1
ATOM 723 C CA . ILE A 1 107 ? 54.326 33.344 61.422 1.00 11.17 755 ILE F CA 1
ATOM 724 C C . ILE A 1 107 ? 55.132 32.260 60.723 1.00 9.70 755 ILE F C 1
ATOM 725 O O . ILE A 1 107 ? 55.264 32.278 59.494 1.00 9.31 755 ILE F O 1
ATOM 730 N N . GLY A 1 108 ? 55.656 31.313 61.495 1.00 10.53 756 GLY F N 1
ATOM 731 C CA . GLY A 1 108 ? 56.339 30.153 60.945 1.00 9.88 756 GLY F CA 1
ATOM 732 C C . GLY A 1 108 ? 55.405 28.957 60.874 1.00 11.73 756 GLY F C 1
ATOM 733 O O . GLY A 1 108 ? 54.578 28.750 61.764 1.00 11.97 756 GLY F O 1
ATOM 734 N N . CYS A 1 109 ? 55.560 28.148 59.825 1.00 10.77 757 CYS F N 1
ATOM 735 C CA . CYS A 1 109 ? 54.693 26.988 59.666 1.00 9.92 757 CYS F CA 1
ATOM 736 C C . CYS A 1 109 ? 55.516 25.815 59.154 1.00 11.96 757 CYS F C 1
ATOM 737 O O . CYS A 1 109 ? 56.304 25.978 58.215 1.00 9.25 757 CYS F O 1
ATOM 740 N N . ALA A 1 110 ? 55.357 24.644 59.788 1.00 9.64 758 ALA F N 1
ATOM 741 C CA . ALA A 1 110 ? 56.238 23.503 59.539 1.00 10.27 758 ALA F CA 1
ATOM 742 C C . ALA A 1 110 ? 55.435 22.224 59.381 1.00 11.29 758 ALA F C 1
ATOM 743 O O . ALA A 1 110 ? 54.444 22.009 60.084 1.00 12.35 758 ALA F O 1
ATOM 745 N N . LEU A 1 111 ? 55.863 21.377 58.447 1.00 9.74 759 LEU F N 1
ATOM 746 C CA . LEU A 1 111 ? 55.204 20.105 58.163 1.00 9.69 759 LEU F CA 1
ATOM 747 C C . LEU A 1 111 ? 56.272 19.029 58.093 1.00 12.09 759 LEU F C 1
ATOM 748 O O . LEU A 1 111 ? 57.155 19.093 57.233 1.00 12.38 759 LEU F O 1
ATOM 753 N N . ASP A 1 112 ? 56.218 18.069 59.010 1.00 10.57 760 ASP F N 1
ATOM 754 C CA . ASP A 1 112 ? 57.113 16.909 59.006 1.00 11.55 760 ASP F CA 1
ATOM 755 C C . ASP A 1 112 ? 56.249 15.706 58.636 1.00 12.54 760 ASP F C 1
ATOM 756 O O . ASP A 1 112 ? 55.456 15.225 59.453 1.00 13.72 760 ASP F O 1
ATOM 761 N N . LEU A 1 113 ? 56.385 15.239 57.392 1.00 11.97 761 LEU F N 1
ATOM 762 C CA . LEU A 1 113 ? 55.551 14.135 56.911 1.00 13.30 761 LEU F CA 1
ATOM 763 C C . LEU A 1 113 ? 55.955 12.782 57.493 1.00 16.12 761 LEU F C 1
ATOM 764 O O . LEU A 1 113 ? 55.211 11.811 57.325 1.00 16.18 761 LEU F O 1
ATOM 769 N N . THR A 1 114 ? 57.105 12.685 58.160 1.00 14.60 762 THR F N 1
ATOM 770 C CA . THR A 1 114 ? 57.544 11.391 58.677 1.00 13.91 762 THR F CA 1
ATOM 771 C C . THR A 1 114 ? 56.866 11.013 59.980 1.00 18.95 762 THR F C 1
ATOM 772 O O . THR A 1 114 ? 56.908 9.836 60.361 1.00 20.91 762 THR F O 1
ATOM 776 N N . VAL A 1 115 ? 56.262 11.967 60.678 1.00 16.63 763 VAL F N 1
ATOM 777 C CA . VAL A 1 115 ? 55.688 11.676 61.990 1.00 17.53 763 VAL F CA 1
ATOM 778 C C . VAL A 1 115 ? 54.264 11.159 61.811 1.00 20.85 763 VAL F C 1
ATOM 779 O O . VAL A 1 115 ? 53.986 10.015 62.193 1.00 33.57 763 VAL F O 1
ATOM 783 N N . PRO A 1 116 ? 53.332 11.938 61.232 1.00 25.74 764 PRO F N 1
ATOM 784 C CA . PRO A 1 116 ? 53.437 13.312 60.733 1.00 23.83 764 PRO F CA 1
ATOM 785 C C . PRO A 1 116 ? 53.058 14.343 61.785 1.00 16.55 764 PRO F C 1
ATOM 786 O O . PRO A 1 116 ? 52.293 14.041 62.695 1.00 13.69 764 PRO F O 1
ATOM 790 N N . ILE A 1 117 ? 53.564 15.562 61.656 1.00 13.44 765 ILE F N 1
ATOM 791 C CA . ILE A 1 117 ? 53.256 16.600 62.636 1.00 12.10 765 ILE F CA 1
ATOM 792 C C . ILE A 1 117 ? 53.374 17.950 61.950 1.00 12.57 765 ILE F C 1
ATOM 793 O O . ILE A 1 117 ? 54.273 18.168 61.135 1.00 11.49 765 ILE F O 1
ATOM 798 N N . ILE A 1 118 ? 52.455 18.852 62.293 1.00 12.41 766 ILE F N 1
ATOM 799 C CA . ILE A 1 118 ? 52.436 20.226 61.816 1.00 9.72 766 ILE F CA 1
ATOM 800 C C . ILE A 1 118 ? 52.611 21.121 63.029 1.00 13.07 766 ILE F C 1
ATOM 801 O O . ILE A 1 118 ? 51.845 21.016 63.993 1.00 13.30 766 ILE F O 1
ATOM 806 N N . ASN A 1 119 ? 53.617 21.989 62.985 1.00 12.66 767 ASN F N 1
ATOM 807 C CA . ASN A 1 119 ? 53.905 22.934 64.054 1.00 13.64 767 ASN F CA 1
ATOM 808 C C . ASN A 1 119 ? 53.801 24.369 63.534 1.00 12.48 767 ASN F C 1
ATOM 809 O O . ASN A 1 119 ? 53.837 24.619 62.323 1.00 13.49 767 ASN F O 1
ATOM 814 N N . PHE A 1 120 ? 53.703 25.319 64.471 1.00 12.24 768 PHE F N 1
ATOM 815 C CA . PHE A 1 120 ? 53.668 26.740 64.136 1.00 12.13 768 PHE F CA 1
ATOM 816 C C . PHE A 1 120 ? 54.619 27.517 65.034 1.00 13.64 768 PHE F C 1
ATOM 817 O O . PHE A 1 120 ? 55.030 27.038 66.091 1.00 12.87 768 PHE F O 1
ATOM 825 N N . MET A 1 121 ? 54.967 28.730 64.591 1.00 12.50 769 MET F N 1
ATOM 826 C CA . MET A 1 121 ? 55.820 29.635 65.355 1.00 12.95 769 MET F CA 1
ATOM 827 C C . MET A 1 121 ? 55.281 31.053 65.230 1.00 11.11 769 MET F C 1
ATOM 828 O O . MET A 1 121 ? 54.754 31.443 64.189 1.00 12.22 769 MET F O 1
ATOM 833 N N . PHE A 1 122 ? 55.420 31.834 66.299 1.00 11.00 770 PHE F N 1
ATOM 834 C CA . PHE A 1 122 ? 55.011 33.235 66.297 1.00 11.37 770 PHE F CA 1
ATOM 835 C C . PHE A 1 122 ? 56.239 34.061 66.651 1.00 12.49 770 PHE F C 1
ATOM 836 O O . PHE A 1 122 ? 56.751 33.967 67.774 1.00 12.60 770 PHE F O 1
ATOM 844 N N . ASN A 1 123 ? 56.737 34.841 65.688 1.00 11.51 771 ASN F N 1
ATOM 845 C CA . ASN A 1 123 ? 57.941 35.653 65.918 1.00 11.64 771 ASN F CA 1
ATOM 846 C C . ASN A 1 123 ? 59.095 34.797 66.438 1.00 10.13 771 ASN F C 1
ATOM 847 O O . ASN A 1 123 ? 59.828 35.177 67.360 1.00 13.09 771 ASN F O 1
ATOM 852 N N . GLY A 1 124 ? 59.278 33.634 65.820 1.00 10.74 772 GLY F N 1
ATOM 853 C CA . GLY A 1 124 ? 60.390 32.780 66.177 1.00 11.54 772 GLY F CA 1
ATOM 854 C C . GLY A 1 124 ? 60.271 32.098 67.525 1.00 14.68 772 GLY F C 1
ATOM 855 O O . GLY A 1 124 ? 61.274 31.623 68.053 1.00 18.69 772 GLY F O 1
ATOM 856 N N . VAL A 1 125 ? 59.073 32.031 68.094 1.00 12.38 773 VAL F N 1
ATOM 857 C CA . VAL A 1 125 ? 58.812 31.296 69.328 1.00 14.12 773 VAL F CA 1
ATOM 858 C C . VAL A 1 125 ? 57.874 30.138 69.002 1.00 15.19 773 VAL F C 1
ATOM 859 O O . VAL A 1 125 ? 56.812 30.348 68.412 1.00 12.11 773 VAL F O 1
ATOM 863 N N . ARG A 1 126 ? 58.261 28.918 69.381 1.00 15.05 774 ARG F N 1
ATOM 864 C CA . ARG A 1 126 ? 57.434 27.756 69.071 1.00 17.13 774 ARG F CA 1
ATOM 865 C C . ARG A 1 126 ? 56.057 27.875 69.716 1.00 18.11 774 ARG F C 1
ATOM 866 O O . ARG A 1 126 ? 55.932 28.244 70.887 1.00 16.77 774 ARG F O 1
ATOM 868 N N . VAL A 1 127 ? 55.017 27.583 68.937 1.00 16.60 775 VAL F N 1
ATOM 869 C CA . VAL A 1 127 ? 53.658 27.526 69.462 1.00 14.26 775 VAL F CA 1
ATOM 870 C C . VAL A 1 127 ? 53.488 26.208 70.192 1.00 17.10 775 VAL F C 1
ATOM 871 O O . VAL A 1 127 ? 53.927 25.157 69.704 1.00 15.10 775 VAL F O 1
ATOM 875 N N . THR A 1 128 ? 52.877 26.273 71.378 1.00 22.70 776 THR F N 1
ATOM 876 C CA . THR A 1 128 ? 52.555 25.112 72.209 1.00 24.75 776 THR F CA 1
ATOM 877 C C . THR A 1 128 ? 51.243 24.523 71.712 1.00 20.57 776 THR F C 1
ATOM 878 O O . THR A 1 128 ? 50.154 24.823 72.203 1.00 25.33 776 THR F O 1
ATOM 882 N N . GLY A 1 129 ? 51.353 23.671 70.716 1.00 17.42 777 GLY F N 1
ATOM 883 C CA . GLY A 1 129 ? 50.172 23.076 70.140 1.00 17.28 777 GLY F CA 1
ATOM 884 C C . GLY A 1 129 ? 50.536 22.644 68.748 1.00 19.46 777 GLY F C 1
ATOM 885 O O . GLY A 1 129 ? 51.270 23.349 68.053 1.00 16.66 777 GLY F O 1
ATOM 886 N N . SER A 1 130 ? 50.030 21.495 68.331 1.00 15.32 778 SER F N 1
ATOM 887 C CA . SER A 1 130 ? 50.423 20.938 67.054 1.00 14.25 778 SER F CA 1
ATOM 888 C C . SER A 1 130 ? 49.290 20.074 66.537 1.00 17.47 778 SER F C 1
ATOM 889 O O . SER A 1 130 ? 48.346 19.747 67.260 1.00 18.37 778 SER F O 1
ATOM 892 N N . PHE A 1 131 ? 49.392 19.714 65.266 1.00 15.57 779 PHE F N 1
ATOM 893 C CA . PHE A 1 131 ? 48.506 18.741 64.655 1.00 15.39 779 PHE F CA 1
ATOM 894 C C . PHE A 1 131 ? 49.294 17.464 64.417 1.00 13.45 779 PHE F C 1
ATOM 895 O O . PHE A 1 131 ? 50.398 17.507 63.867 1.00 14.50 779 PHE F O 1
ATOM 903 N N . THR A 1 132 ? 48.733 16.335 64.843 1.00 15.40 780 THR F N 1
ATOM 904 C CA . THR A 1 132 ? 49.388 15.049 64.693 1.00 11.39 780 THR F CA 1
ATOM 905 C C . THR A 1 132 ? 48.362 14.032 64.218 1.00 13.26 780 THR F C 1
ATOM 906 O O . THR A 1 132 ? 47.156 14.270 64.269 1.00 15.65 780 THR F O 1
ATOM 910 N N . ASN A 1 133 ? 48.868 12.905 63.724 1.00 16.61 781 ASN F N 1
ATOM 911 C CA . ASN A 1 133 ? 48.036 11.744 63.399 1.00 22.46 781 ASN F CA 1
ATOM 912 C C . ASN A 1 133 ? 46.963 12.086 62.368 1.00 21.72 781 ASN F C 1
ATOM 913 O O . ASN A 1 133 ? 45.840 11.578 62.423 1.00 22.06 781 ASN F O 1
ATOM 918 N N . PHE A 1 134 ? 47.307 12.938 61.408 1.00 18.50 782 PHE F N 1
ATOM 919 C CA . PHE A 1 134 ? 46.348 13.336 60.391 1.00 17.46 782 PHE F CA 1
ATOM 920 C C . PHE A 1 134 ? 46.571 12.554 59.099 1.00 14.02 782 PHE F C 1
ATOM 921 O O . PHE A 1 134 ? 47.586 11.887 58.900 1.00 12.17 782 PHE F O 1
ATOM 929 N N . ASN A 1 135 ? 45.582 12.643 58.221 1.00 16.49 783 ASN F N 1
ATOM 930 C CA . ASN A 1 135 ? 45.608 11.887 56.979 1.00 17.29 783 ASN F CA 1
ATOM 931 C C . ASN A 1 135 ? 46.826 12.246 56.135 1.00 14.73 783 ASN F C 1
ATOM 932 O O . ASN A 1 135 ? 47.197 13.417 56.017 1.00 14.97 783 ASN F O 1
ATOM 937 N N . LEU A 1 136 ? 47.443 11.227 55.527 1.00 14.11 784 LEU F N 1
ATOM 938 C CA . LEU A 1 136 ? 48.614 11.408 54.676 1.00 12.80 784 LEU F CA 1
ATOM 939 C C . LEU A 1 136 ? 48.365 11.065 53.209 1.00 16.23 784 LEU F C 1
ATOM 940 O O . LEU A 1 136 ? 49.295 11.159 52.398 1.00 17.08 784 LEU F O 1
ATOM 945 N N . GLU A 1 137 ? 47.151 10.671 52.842 1.00 14.65 785 GLU F N 1
ATOM 946 C CA . GLU A 1 137 ? 46.827 10.492 51.431 1.00 15.18 785 GLU F CA 1
ATOM 947 C C . GLU A 1 137 ? 46.729 11.849 50.760 1.00 13.41 785 GLU F C 1
ATOM 948 O O . GLU A 1 137 ? 46.214 12.804 51.342 1.00 16.57 785 GLU F O 1
ATOM 954 N N . GLY A 1 138 ? 47.206 11.937 49.531 1.00 13.41 786 GLY F N 1
ATOM 955 C CA . GLY A 1 138 ? 47.115 13.192 48.804 1.00 15.14 786 GLY F CA 1
ATOM 956 C C . GLY A 1 138 ? 48.326 14.066 49.057 1.00 12.67 786 GLY F C 1
ATOM 957 O O . GLY A 1 138 ? 49.375 13.607 49.506 1.00 14.67 786 GLY F O 1
ATOM 958 N N . MET A 1 139 ? 48.167 15.358 48.777 1.00 12.58 787 MET F N 1
ATOM 959 C CA . MET A 1 139 ? 49.284 16.285 48.870 1.00 12.56 787 MET F CA 1
ATOM 960 C C . MET A 1 139 ? 48.891 17.511 49.684 1.00 11.54 787 MET F C 1
ATOM 961 O O . MET A 1 139 ? 47.715 17.856 49.804 1.00 13.00 787 MET F O 1
ATOM 966 N N . PHE A 1 140 ? 49.904 18.160 50.257 1.00 11.29 788 PHE F N 1
ATOM 967 C CA . PHE A 1 140 ? 49.730 19.321 51.117 1.0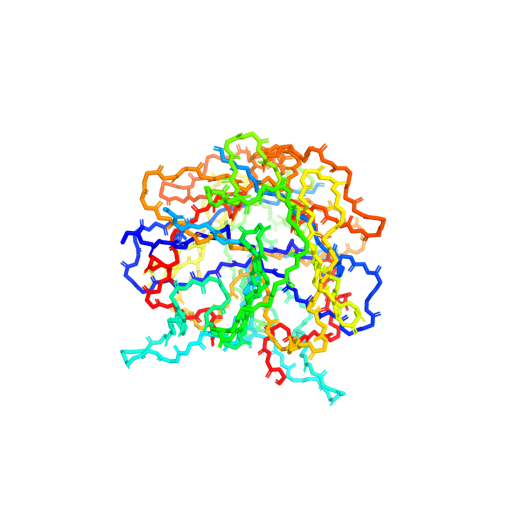0 10.31 788 PHE F CA 1
ATOM 968 C C . PHE A 1 140 ? 50.235 20.566 50.404 1.00 11.59 788 PHE F C 1
ATOM 969 O O . PHE A 1 140 ? 51.303 20.535 49.781 1.00 11.17 788 PHE F O 1
ATOM 977 N N . PHE A 1 141 ? 49.482 21.660 50.509 1.00 9.42 789 PHE F N 1
ATOM 978 C CA . PHE A 1 141 ? 49.939 22.948 50.004 1.00 10.40 789 PHE F CA 1
ATOM 979 C C . PHE A 1 141 ? 49.840 24.012 51.089 1.00 9.92 789 PHE F C 1
ATOM 980 O O . PHE A 1 141 ? 48.927 23.975 51.918 1.00 8.67 789 PHE F O 1
ATOM 988 N N . PRO A 1 142 ? 50.764 24.976 51.106 1.00 9.75 790 PRO F N 1
ATOM 989 C CA . PRO A 1 142 ? 50.656 26.083 52.066 1.00 11.99 790 PRO F CA 1
ATOM 990 C C . PRO A 1 142 ? 49.516 27.007 51.675 1.00 12.02 790 PRO F C 1
ATOM 991 O O . PRO A 1 142 ? 49.200 27.164 50.495 1.00 9.70 790 PRO F O 1
ATOM 995 N N . VAL A 1 143 ? 48.895 27.629 52.673 1.00 11.64 791 VAL F N 1
ATOM 996 C CA . VAL A 1 143 ? 47.699 28.424 52.409 1.00 11.36 791 VAL F CA 1
ATOM 997 C C . VAL A 1 143 ? 47.588 29.526 53.452 1.00 14.71 791 VAL F C 1
ATOM 998 O O . VAL A 1 143 ? 47.948 29.344 54.620 1.00 12.48 791 VAL F O 1
ATOM 1002 N N . ILE A 1 144 ? 47.114 30.681 52.994 1.00 13.36 792 ILE F N 1
ATOM 1003 C CA . ILE A 1 144 ? 46.689 31.803 53.823 1.00 14.56 792 ILE F CA 1
ATOM 1004 C C . ILE A 1 144 ? 45.221 32.049 53.507 1.00 16.18 792 ILE F C 1
ATOM 1005 O O . ILE A 1 144 ? 44.807 31.965 52.343 1.00 17.22 792 ILE F O 1
ATOM 1010 N N . SER A 1 145 ? 44.430 32.314 54.536 1.00 15.57 793 SER F N 1
ATOM 1011 C CA . SER A 1 145 ? 43.054 32.763 54.368 1.00 13.91 793 SER F CA 1
ATOM 1012 C C . SER A 1 145 ? 42.943 34.120 55.043 1.00 19.37 793 SER F C 1
ATOM 1013 O O . SER A 1 145 ? 43.268 34.250 56.226 1.00 16.26 793 SER F O 1
ATOM 1016 N N . CYS A 1 146 ? 42.521 35.128 54.278 1.00 19.62 794 CYS F N 1
ATOM 1017 C CA . CYS A 1 146 ? 42.677 36.526 54.655 1.00 26.67 794 CYS F CA 1
ATOM 1018 C C . CYS A 1 146 ? 41.395 37.257 54.297 1.00 31.65 794 CYS F C 1
ATOM 1019 O O . CYS A 1 146 ? 40.674 36.857 53.378 1.00 26.94 794 CYS F O 1
ATOM 1022 N N . SER A 1 147 ? 41.095 38.312 55.048 1.00 32.70 795 SER F N 1
ATOM 1023 C CA . SER A 1 147 ? 39.991 39.182 54.681 1.00 30.75 795 SER F CA 1
ATOM 1024 C C . SER A 1 147 ? 40.506 40.348 53.837 1.00 32.55 795 SER F C 1
ATOM 1025 O O . SER A 1 147 ? 41.708 40.599 53.735 1.00 30.21 795 SER F O 1
ATOM 1028 N N . SER A 1 148 ? 39.576 41.042 53.188 1.00 35.60 796 SER F N 1
ATOM 1029 C CA . SER A 1 148 ? 39.954 42.242 52.465 1.00 36.93 796 SER F CA 1
ATOM 1030 C C . SER A 1 148 ? 40.634 43.217 53.415 1.00 34.90 796 SER F C 1
ATOM 1031 O O . SER A 1 148 ? 40.444 43.177 54.635 1.00 38.49 796 SER F O 1
ATOM 1033 N N . LYS A 1 149 ? 41.438 44.103 52.840 1.00 38.56 797 LYS F N 1
ATOM 1034 C CA . LYS A 1 149 ? 42.206 45.100 53.580 1.00 41.75 797 LYS F CA 1
ATOM 1035 C C . LYS A 1 149 ? 43.406 44.492 54.294 1.00 39.87 797 LYS F C 1
ATOM 1036 O O . LYS A 1 149 ? 44.016 45.161 55.156 1.00 41.78 797 LYS F O 1
ATOM 1038 N N . LEU A 1 150 ? 43.727 43.231 54.024 1.00 39.84 798 LEU F N 1
ATOM 1039 C CA . LEU A 1 150 ? 44.965 42.620 54.485 1.00 35.43 798 LEU F CA 1
ATOM 1040 C C . 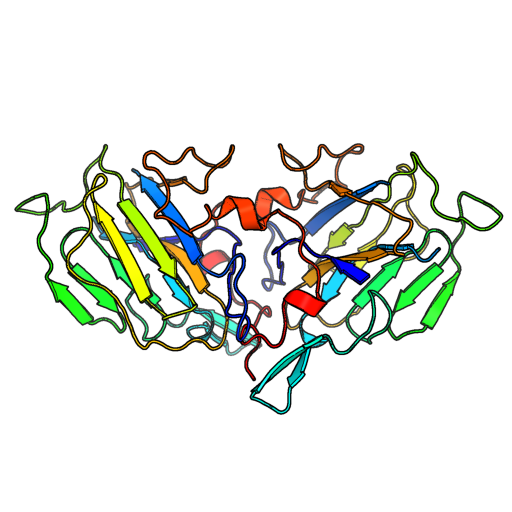LEU A 1 150 ? 45.789 42.173 53.286 1.00 34.83 798 LEU F C 1
ATOM 1041 O O . LEU A 1 150 ? 45.251 41.631 52.314 1.00 34.38 798 LEU F O 1
ATOM 1046 N N . SER A 1 151 ? 47.098 42.405 53.358 1.00 32.31 799 SER F N 1
ATOM 1047 C CA . SER A 1 151 ? 48.032 41.955 52.329 1.00 35.74 799 SER F CA 1
ATOM 1048 C C . SER A 1 151 ? 49.113 41.133 53.016 1.00 30.16 799 SER F C 1
ATOM 1049 O O . SER A 1 151 ? 49.913 41.674 53.788 1.00 32.32 799 SER F O 1
ATOM 1052 N N . CYS A 1 152 ? 49.126 39.830 52.749 1.00 25.22 800 CYS F N 1
ATOM 1053 C CA . CYS A 1 152 ? 50.105 38.932 53.338 1.00 26.50 800 CYS F CA 1
ATOM 1054 C C . CYS A 1 152 ? 50.921 38.278 52.242 1.00 24.36 800 CYS F C 1
ATOM 1055 O O . CYS A 1 152 ? 50.462 38.118 51.108 1.00 28.12 800 CYS F O 1
ATOM 1058 N N . ARG A 1 153 ? 52.134 37.896 52.603 1.00 16.76 801 ARG F N 1
ATOM 1059 C CA . ARG A 1 153 ? 53.101 37.374 51.660 1.00 19.17 801 ARG F CA 1
ATOM 1060 C C . ARG A 1 153 ? 53.619 36.054 52.196 1.00 14.53 801 ARG F C 1
ATOM 1061 O O . ARG A 1 153 ? 53.906 35.943 53.390 1.00 13.35 801 ARG F O 1
ATOM 1069 N N . PHE A 1 154 ? 53.708 35.055 51.318 1.00 13.21 802 PHE F N 1
ATOM 1070 C CA . PHE A 1 154 ? 54.458 33.849 51.622 1.00 13.19 802 PHE F CA 1
ATOM 1071 C C . PHE A 1 154 ? 55.942 34.141 51.515 1.00 13.46 802 PHE F C 1
ATOM 1072 O O . PHE A 1 154 ? 56.395 34.779 50.561 1.00 15.92 802 PHE F O 1
ATOM 1080 N N . LEU A 1 155 ? 56.693 33.662 52.490 1.00 12.49 803 LEU F N 1
ATOM 1081 C CA . LEU A 1 155 ? 58.152 33.677 52.461 1.00 15.12 803 LEU F CA 1
ATOM 1082 C C . LEU A 1 155 ? 58.562 32.223 52.275 1.00 13.04 803 LEU F C 1
ATOM 1083 O O . LEU A 1 155 ? 58.452 31.419 53.200 1.00 11.41 803 LEU F O 1
ATOM 1088 N N . LEU A 1 156 ? 58.981 31.871 51.066 1.00 14.51 804 LEU F N 1
ATOM 1089 C CA . LEU A 1 156 ? 59.298 30.489 50.738 1.00 15.96 804 LEU F CA 1
ATOM 1090 C C . LEU A 1 156 ? 60.791 30.206 50.720 1.00 17.58 804 LEU F C 1
ATOM 1091 O O . LEU A 1 156 ? 61.176 29.051 50.527 1.00 14.43 804 LEU F O 1
ATOM 1096 N N . GLY A 1 157 ? 61.632 31.219 50.935 1.00 20.29 805 GLY F N 1
ATOM 1097 C CA . GLY A 1 157 ? 63.075 31.059 50.882 1.00 18.31 805 GLY F CA 1
ATOM 1098 C C . GLY A 1 157 ? 63.640 31.578 49.575 1.00 20.74 805 GLY F C 1
ATOM 1099 O O . GLY A 1 157 ? 62.919 31.997 48.666 1.00 23.67 805 GLY F O 1
ATOM 1100 N N . GLY A 1 158 ? 64.965 31.548 49.483 1.00 19.42 806 GLY F N 1
ATOM 1101 C CA . GLY A 1 158 ? 65.607 31.949 48.232 1.00 23.92 806 GLY F CA 1
ATOM 1102 C C . GLY A 1 158 ? 65.234 33.368 47.846 1.00 26.53 806 GLY F C 1
ATOM 1103 O O . GLY A 1 158 ? 65.136 34.262 48.693 1.00 27.58 806 GLY F O 1
ATOM 1104 N N . GLU A 1 159 ? 65.011 33.588 46.550 1.00 27.84 807 GLU F N 1
ATOM 1105 C CA . GLU A 1 159 ? 64.508 34.868 46.071 1.00 24.88 807 GLU F CA 1
ATOM 1106 C C . GLU A 1 159 ? 62.989 34.947 46.123 1.00 30.25 807 GLU F C 1
ATOM 1107 O O . GLU A 1 159 ? 62.413 35.931 45.644 1.00 30.53 807 GLU F O 1
ATOM 1109 N N . HIS A 1 160 ? 62.330 33.935 46.694 1.00 25.15 808 HIS F N 1
ATOM 1110 C CA . HIS A 1 160 ? 60.877 33.920 46.849 1.00 28.19 808 HIS F CA 1
ATOM 1111 C C . HIS A 1 160 ? 60.453 34.323 48.255 1.00 26.43 808 HIS F C 1
ATOM 1112 O O . HIS A 1 160 ? 59.546 33.716 48.834 1.00 24.13 808 HIS F O 1
ATOM 1114 N N . GLY A 1 161 ? 61.087 35.346 48.824 1.00 22.49 809 GLY F N 1
ATOM 1115 C CA . GLY A 1 161 ? 60.742 35.771 50.161 1.00 21.88 809 GLY F CA 1
ATOM 1116 C C . GLY A 1 161 ? 61.691 35.194 51.181 1.00 19.58 809 GLY F C 1
ATOM 1117 O O . GLY A 1 161 ? 61.590 34.013 51.532 1.00 19.52 809 GLY F O 1
ATOM 1118 N N . ARG A 1 162 ? 62.622 36.020 51.652 1.00 15.35 810 ARG F N 1
ATOM 1119 C CA . ARG A 1 162 ? 63.654 35.558 52.570 1.00 17.34 810 ARG F CA 1
ATOM 1120 C C . ARG A 1 162 ? 63.045 35.150 53.905 1.00 15.57 810 ARG F C 1
ATOM 1121 O O . ARG A 1 162 ? 62.261 35.897 54.496 1.00 18.91 810 ARG F O 1
ATOM 1123 N N . LEU A 1 163 ? 63.419 33.969 54.386 1.00 14.32 811 LEU F N 1
ATOM 1124 C CA . LEU A 1 163 ? 62.992 33.544 55.711 1.00 12.98 811 LEU F CA 1
ATOM 1125 C C . LEU A 1 163 ? 63.621 34.436 56.773 1.00 17.76 811 LEU F C 1
ATOM 1126 O O . LEU A 1 163 ? 64.810 34.777 56.706 1.00 15.11 811 LEU F O 1
ATOM 1131 N N . ARG A 1 164 ? 62.808 34.827 57.753 1.00 14.09 812 ARG F N 1
ATOM 1132 C CA . ARG A 1 164 ? 63.333 35.597 58.877 1.00 13.68 812 ARG F CA 1
ATOM 1133 C C . ARG A 1 164 ? 63.983 34.717 59.934 1.00 14.02 812 ARG F C 1
ATOM 1134 O O . ARG A 1 164 ? 64.823 35.196 60.712 1.00 13.43 812 ARG F O 1
ATOM 1142 N N . TYR A 1 165 ? 63.589 33.454 60.017 1.00 14.21 813 TYR F N 1
ATOM 1143 C CA . T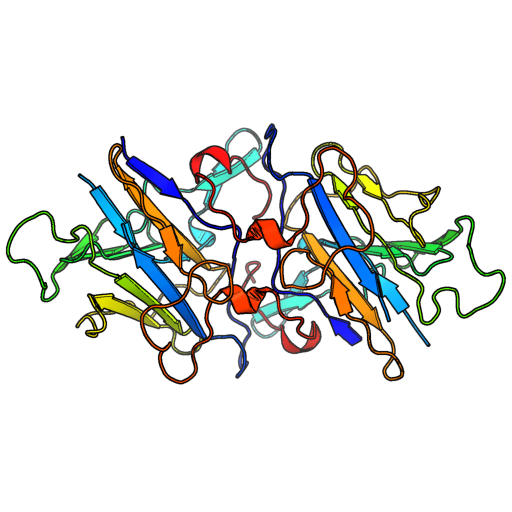YR A 1 165 ? 64.140 32.545 61.001 1.00 13.36 813 TYR F CA 1
ATOM 1144 C C . TYR A 1 165 ? 64.726 31.338 60.294 1.00 17.90 813 TYR F C 1
ATOM 1145 O O . TYR A 1 165 ? 64.311 30.986 59.187 1.00 14.65 813 TYR F O 1
ATOM 1154 N N . ALA A 1 166 ? 65.701 30.713 60.944 1.00 17.73 814 ALA F N 1
ATOM 1155 C CA . ALA A 1 166 ? 66.249 29.479 60.411 1.00 19.87 814 ALA F CA 1
ATOM 1156 C C . ALA A 1 166 ? 65.170 28.408 60.413 1.00 14.78 814 ALA F C 1
ATOM 1157 O O . ALA A 1 166 ? 64.397 28.286 61.364 1.00 16.96 814 ALA F O 1
ATOM 1159 N N . ALA A 1 167 ? 65.091 27.647 59.326 1.00 17.46 815 ALA F N 1
ATOM 1160 C CA . ALA A 1 167 ? 64.194 26.503 59.337 1.00 19.49 815 ALA F CA 1
ATOM 1161 C C . ALA A 1 167 ? 64.596 25.544 60.460 1.00 18.25 815 ALA F C 1
ATOM 1162 O O . ALA A 1 167 ? 65.784 25.408 60.771 1.00 20.28 815 ALA F O 1
ATOM 1164 N N . PRO A 1 168 ? 63.638 24.859 61.074 1.00 13.63 816 PRO F N 1
ATOM 1165 C CA . PRO A 1 168 ? 63.979 23.892 62.123 1.00 16.05 816 PRO F CA 1
ATOM 1166 C C . PRO A 1 168 ? 64.915 22.828 61.586 1.00 17.41 816 PRO F C 1
ATOM 1167 O O . PRO A 1 168 ? 64.937 22.555 60.376 1.00 16.04 816 PRO F O 1
ATOM 1171 N N . PRO A 1 169 ? 65.689 22.188 62.457 1.00 16.12 817 PRO F N 1
ATOM 1172 C CA . PRO A 1 169 ? 66.679 21.214 61.981 1.00 16.81 817 PRO F CA 1
ATOM 1173 C C . PRO A 1 169 ? 66.007 20.076 61.230 1.00 13.26 817 PRO F C 1
ATOM 1174 O O . PRO A 1 169 ? 65.028 19.493 61.698 1.00 17.70 817 PRO F O 1
ATOM 1178 N N . GLY A 1 170 ? 66.543 19.767 60.054 1.00 16.40 818 GLY F N 1
ATOM 1179 C CA . GLY A 1 170 ? 65.972 18.759 59.184 1.00 16.27 818 GLY F CA 1
ATOM 1180 C C . GLY A 1 170 ? 64.952 19.258 58.180 1.00 15.33 818 GLY F C 1
ATOM 1181 O O . GLY A 1 170 ? 64.613 18.515 57.249 1.00 15.84 818 GLY F O 1
ATOM 1182 N N . TYR A 1 171 ? 64.455 20.483 58.320 1.00 13.21 819 TYR F N 1
ATOM 1183 C CA . TYR A 1 171 ? 63.411 20.992 57.440 1.00 13.33 819 TYR F CA 1
ATOM 1184 C C . TYR A 1 171 ? 63.989 21.812 56.287 1.00 15.24 819 TYR F C 1
ATOM 1185 O O . TYR A 1 171 ? 65.014 22.489 56.427 1.00 16.58 819 TYR F O 1
ATOM 1194 N N . SER A 1 172 ? 63.289 21.761 55.129 1.00 11.88 820 SER F N 1
ATOM 1195 C CA . SER A 1 172 ? 63.680 22.534 53.956 1.00 11.94 820 SER F CA 1
ATOM 1196 C C . SER A 1 172 ? 62.710 23.686 53.708 1.00 14.18 820 SER F C 1
ATOM 1197 O O . SER A 1 172 ? 61.495 23.495 53.805 1.00 13.33 820 SER F O 1
ATOM 1200 N N . PRO A 1 173 ? 63.206 24.865 53.325 1.00 13.39 821 PRO F N 1
ATOM 1201 C CA . PRO A 1 173 ? 62.309 25.906 52.814 1.00 13.68 821 PRO F CA 1
ATOM 1202 C C . PRO A 1 173 ? 61.600 25.397 51.579 1.00 14.42 821 PRO F C 1
ATOM 1203 O O . PRO A 1 173 ? 62.166 24.641 50.790 1.00 11.63 821 PRO F O 1
ATOM 1207 N N . LEU A 1 174 ? 60.360 25.854 51.383 1.00 15.67 822 LEU F N 1
ATOM 1208 C CA . LEU A 1 174 ? 59.581 25.325 50.262 1.00 17.69 822 LEU F CA 1
ATOM 1209 C C . LEU A 1 174 ? 60.207 25.618 48.908 1.00 14.45 822 LEU F C 1
ATOM 1210 O O . LEU A 1 174 ? 59.938 24.886 47.950 1.00 14.73 822 LEU F O 1
ATOM 1215 N N . VAL A 1 175 ? 61.031 26.663 48.787 1.00 13.11 823 VAL F N 1
ATOM 1216 C CA . VAL A 1 175 ? 61.654 26.945 47.496 1.00 14.34 823 VAL F CA 1
ATOM 1217 C C . VAL A 1 175 ? 62.490 25.762 47.018 1.00 13.56 823 VAL F C 1
ATOM 1218 O O . VAL A 1 175 ? 62.791 25.651 45.822 1.00 14.61 823 VAL F O 1
ATOM 1222 N N . GLU A 1 176 ? 62.872 24.857 47.919 1.00 9.13 824 GLU F N 1
ATOM 1223 C CA . GLU A 1 176 ? 63.649 23.725 47.437 1.00 12.55 824 GLU F CA 1
ATOM 1224 C C . GLU A 1 176 ? 62.805 22.708 46.690 1.00 14.17 824 GLU F C 1
ATOM 1225 O O . GLU A 1 176 ? 63.363 21.736 46.176 1.00 15.54 824 GLU F O 1
ATOM 1231 N N . CYS A 1 177 ? 61.494 22.932 46.571 1.00 12.89 825 CYS F N 1
ATOM 1232 C CA . CYS A 1 177 ? 60.675 22.163 45.639 1.00 13.03 825 CYS F CA 1
ATOM 1233 C C . CYS A 1 177 ? 61.171 22.270 44.205 1.00 14.08 825 CYS F C 1
ATOM 1234 O O . CYS A 1 177 ? 60.828 21.417 43.382 1.00 16.04 825 CYS F O 1
ATOM 1237 N N . LEU A 1 178 ? 61.950 23.301 43.881 1.00 13.02 826 LEU F N 1
ATOM 1238 C CA . LEU A 1 178 ? 62.483 23.446 42.534 1.00 13.66 826 LEU F CA 1
ATOM 1239 C C . LEU A 1 178 ? 63.683 22.541 42.257 1.00 14.25 826 LEU F C 1
ATOM 1240 O O . LEU A 1 178 ? 64.102 22.446 41.099 1.00 15.30 826 LEU F O 1
ATOM 1245 N N . LEU A 1 179 ? 64.266 21.888 43.282 1.00 10.69 827 LEU F N 1
ATOM 1246 C CA . LEU A 1 179 ? 65.403 21.016 43.043 1.00 12.54 827 LEU F CA 1
ATOM 1247 C C . LEU A 1 179 ? 64.967 19.697 42.404 1.00 13.31 827 LEU F C 1
ATOM 1248 O O . LEU A 1 179 ? 63.886 19.176 42.704 1.00 13.86 827 LEU F O 1
ATOM 1253 N N . PRO A 1 180 ? 65.804 19.121 41.538 1.00 14.67 828 PRO F N 1
ATOM 1254 C CA . PRO A 1 180 ? 65.470 17.821 40.945 1.00 13.95 828 PRO F CA 1
ATOM 1255 C C . PRO A 1 180 ? 65.684 16.680 41.930 1.00 15.45 828 PRO F C 1
ATOM 1256 O O . PRO A 1 180 ? 66.607 16.703 42.751 1.00 18.53 828 PRO F O 1
ATOM 1260 N N . GLN A 1 181 ? 64.803 15.682 41.845 1.00 12.91 829 GLN F N 1
ATOM 1261 C CA . GLN A 1 181 ? 64.949 14.422 42.562 1.00 14.36 829 GLN F CA 1
ATOM 1262 C C . GLN A 1 181 ? 64.661 13.259 41.622 1.00 14.91 829 GLN F C 1
ATOM 1263 O O . GLN A 1 181 ? 63.829 13.362 40.713 1.00 13.03 829 GLN F O 1
ATOM 1269 N N . GLN A 1 182 ? 65.351 12.144 41.844 1.00 14.92 830 GLN F N 1
ATOM 1270 C CA . GLN A 1 182 ? 65.108 10.952 41.040 1.00 16.05 830 GLN F CA 1
ATOM 1271 C C . GLN A 1 182 ? 63.764 10.327 41.354 1.00 15.95 830 GLN F C 1
ATOM 1272 O O . GLN A 1 182 ? 63.404 10.145 42.521 1.00 16.11 830 GLN F O 1
ATOM 1278 N N . ILE A 1 183 ? 63.068 9.909 40.288 1.00 15.41 831 ILE F N 1
ATOM 1279 C CA . ILE A 1 183 ? 61.709 9.391 40.406 1.00 18.45 831 ILE F CA 1
ATOM 1280 C C . ILE A 1 183 ? 61.677 8.140 41.264 1.00 15.10 831 ILE F C 1
ATOM 1281 O O . ILE A 1 183 ? 60.740 7.936 42.045 1.00 11.80 831 ILE F O 1
ATOM 1286 N N . LEU A 1 184 ? 62.681 7.269 41.121 1.00 15.93 832 LEU F N 1
ATOM 1287 C CA . LEU A 1 184 ? 62.676 6.034 41.901 1.00 15.97 832 LEU F CA 1
ATOM 1288 C C . LEU A 1 184 ? 62.778 6.307 43.394 1.00 15.56 832 LEU F C 1
ATOM 1289 O O . LEU A 1 184 ? 62.278 5.514 44.201 1.00 15.57 832 LEU F O 1
ATOM 1294 N N . SER A 1 185 ? 63.412 7.414 43.778 1.00 15.73 833 SER F N 1
ATOM 1295 C CA . SER A 1 185 ? 63.485 7.816 45.176 1.00 16.43 833 SER F CA 1
ATOM 1296 C C . SER A 1 185 ? 62.214 8.499 45.668 1.00 17.33 833 SER F C 1
ATOM 1297 O O . SER A 1 185 ? 62.123 8.831 46.856 1.00 18.63 833 SER F O 1
ATOM 1300 N N . LEU A 1 186 ? 61.230 8.714 44.800 1.00 13.12 834 LEU F N 1
ATOM 1301 C CA . LEU A 1 186 ? 60.000 9.395 45.179 1.00 15.55 834 LEU F CA 1
ATOM 1302 C C . LEU A 1 186 ? 58.824 8.439 45.300 1.00 13.31 834 LEU F C 1
ATOM 1303 O O . LEU A 1 186 ? 57.670 8.876 45.259 1.00 14.16 834 LEU F O 1
ATOM 1308 N N . GLU A 1 187 ? 59.087 7.148 45.466 1.00 12.83 835 GLU F N 1
ATOM 1309 C CA . GLU A 1 187 ? 58.014 6.167 45.555 1.00 12.78 835 GLU F CA 1
ATOM 1310 C C . GLU A 1 187 ? 58.468 5.050 46.483 1.00 14.31 835 GLU F C 1
ATOM 1311 O O . GLU A 1 187 ? 59.664 4.912 46.752 1.00 13.95 835 GLU F O 1
ATOM 1317 N N . PRO A 1 188 ? 57.531 4.262 47.028 1.00 16.66 836 PRO F N 1
ATOM 1318 C CA . PRO A 1 188 ? 56.089 4.495 46.883 1.00 16.54 836 PRO F CA 1
ATOM 1319 C C . PRO A 1 188 ? 55.648 5.768 47.575 1.00 15.64 836 PRO F C 1
ATOM 1320 O O . PRO A 1 188 ? 56.171 6.077 48.640 1.00 15.90 836 PRO F O 1
ATOM 1324 N N . CYS A 1 189 ? 54.697 6.491 46.994 1.00 13.63 837 CYS F N 1
ATOM 1325 C CA . CYS A 1 189 ? 54.181 7.698 47.620 1.00 14.23 837 CYS F CA 1
ATOM 1326 C C . CYS A 1 189 ? 52.677 7.588 47.803 1.00 15.88 837 CYS F C 1
ATOM 1327 O O . CYS A 1 189 ? 52.016 6.693 47.272 1.00 17.67 837 CYS F O 1
ATOM 1330 N N . PHE A 1 190 ? 52.132 8.528 48.560 1.00 14.59 838 PHE F N 1
ATOM 1331 C CA . PHE A 1 190 ? 50.703 8.567 48.821 1.00 14.76 838 PHE F CA 1
ATOM 1332 C C . PHE A 1 190 ? 50.045 9.787 48.206 1.00 17.76 838 PHE F C 1
ATOM 1333 O O . PHE A 1 190 ? 48.863 10.053 48.479 1.00 17.77 838 PHE F O 1
ATOM 1341 N N . CYS A 1 191 ? 50.781 10.514 47.356 1.00 15.95 839 CYS F N 1
ATOM 1342 C CA . CYS A 1 191 ? 50.323 11.795 46.836 1.00 15.88 839 CYS F CA 1
ATOM 1343 C C . CYS A 1 191 ? 49.088 11.665 45.969 1.00 18.72 839 CYS F C 1
ATOM 1344 O O . CYS A 1 191 ? 48.345 12.642 45.820 1.00 19.69 839 CYS F O 1
ATOM 1347 N N . PHE A 1 192 ? 48.853 10.485 45.398 1.00 18.72 840 PHE F N 1
ATOM 1348 C CA . PHE A 1 192 ? 47.856 10.304 44.353 1.00 23.35 840 PHE F CA 1
ATOM 1349 C C . PHE A 1 192 ? 46.756 9.324 44.744 1.00 28.52 840 PHE F C 1
ATOM 1350 O O . PHE A 1 192 ? 45.924 8.982 43.897 1.00 36.02 840 PHE F O 1
ATOM 1358 N N . GLY A 1 193 ? 46.734 8.843 45.989 1.00 30.34 841 GLY F N 1
ATOM 1359 C CA . GLY A 1 193 ? 45.536 8.206 46.519 1.00 34.34 841 GLY F CA 1
ATOM 1360 C C . GLY A 1 193 ? 45.426 6.691 46.483 1.00 39.08 841 GLY F C 1
ATOM 1361 O O . GLY A 1 193 ? 44.326 6.145 46.323 1.00 43.02 841 GLY F O 1
ATOM 1362 N N . ASN A 1 194 ? 46.546 5.998 46.651 1.00 38.68 842 ASN F N 1
ATOM 1363 C CA . ASN A 1 194 ? 46.517 4.554 46.895 1.00 38.34 842 ASN F CA 1
ATOM 1364 C C . ASN A 1 194 ? 45.640 3.790 45.909 1.00 37.46 842 ASN F C 1
ATOM 1365 O O . ASN A 1 194 ? 45.803 3.897 44.693 1.00 41.46 842 ASN F O 1
ATOM 1370 N N . SER B 1 4 ? 67.861 6.701 34.487 1.00 20.94 652 SER B N 1
ATOM 1371 C CA . SER B 1 4 ? 67.188 7.360 35.603 1.00 17.84 652 SER B CA 1
ATOM 1372 C C . SER B 1 4 ? 66.312 8.513 35.092 1.00 20.62 652 SER B C 1
ATOM 1373 O O . SER B 1 4 ? 66.558 9.064 34.017 1.00 19.01 652 SER B O 1
ATOM 1376 N N . SER B 1 5 ? 65.298 8.876 35.868 1.00 18.51 653 SER B N 1
ATOM 1377 C CA . SER B 1 5 ? 64.450 10.023 35.569 1.00 16.70 653 SER B CA 1
ATOM 1378 C C . SER B 1 5 ? 64.470 10.976 36.750 1.00 18.15 653 SER B C 1
ATOM 1379 O O . SER B 1 5 ? 64.548 10.539 37.901 1.00 21.64 653 SER B O 1
ATOM 1382 N N . VAL B 1 6 ? 64.426 12.284 36.472 1.00 13.34 654 VAL B N 1
ATOM 1383 C CA . VAL B 1 6 ? 64.360 13.283 37.531 1.00 13.98 654 VAL B CA 1
ATOM 1384 C C . VAL B 1 6 ? 63.215 14.233 37.224 1.00 12.27 654 VAL B C 1
ATOM 1385 O O . VAL B 1 6 ? 62.870 14.478 36.064 1.00 12.92 654 VAL B O 1
ATOM 1389 N N . ARG B 1 7 ? 62.623 14.768 38.278 1.00 11.53 655 ARG B N 1
ATOM 1390 C CA . ARG B 1 7 ? 61.699 15.874 38.116 1.00 10.44 655 ARG B CA 1
ATOM 1391 C C . ARG B 1 7 ? 61.947 16.817 39.276 1.00 12.52 655 ARG B C 1
ATOM 1392 O O . ARG B 1 7 ? 62.347 16.372 40.358 1.00 14.08 655 ARG B O 1
ATOM 1400 N N . PRO B 1 8 ? 61.727 18.112 39.091 1.00 13.61 656 PRO B N 1
ATOM 1401 C CA . PRO B 1 8 ? 61.520 18.974 40.251 1.00 11.85 656 PRO B CA 1
ATOM 1402 C C . PRO B 1 8 ? 60.170 18.644 40.862 1.00 12.98 656 PRO B C 1
ATOM 1403 O O . PRO B 1 8 ? 59.329 17.974 40.254 1.00 13.98 656 PRO B O 1
ATOM 1407 N N . ASN B 1 9 ? 59.954 19.124 42.079 1.00 10.39 657 ASN B N 1
ATOM 1408 C CA . ASN B 1 9 ? 58.669 18.898 42.742 1.00 10.94 657 ASN B CA 1
ATOM 1409 C C . ASN B 1 9 ? 57.680 19.978 42.304 1.00 11.81 657 ASN B C 1
ATOM 1410 O O . ASN B 1 9 ? 57.250 20.835 43.074 1.00 10.96 657 ASN B O 1
ATOM 1415 N N . ILE B 1 10 ? 57.313 19.900 41.023 1.00 11.26 658 ILE B N 1
ATOM 1416 C CA . ILE B 1 10 ? 56.474 20.891 40.361 1.00 10.43 658 ILE B CA 1
ATOM 1417 C C . ILE B 1 10 ? 55.365 20.152 39.629 1.00 13.42 658 ILE B C 1
ATOM 1418 O O . ILE B 1 10 ? 55.641 19.225 38.859 1.00 12.01 658 ILE B O 1
ATOM 1423 N N . PHE B 1 11 ? 54.121 20.562 39.863 1.00 12.15 659 PHE B N 1
ATOM 1424 C CA . PHE B 1 11 ? 52.962 19.921 39.257 1.00 11.73 659 PHE B CA 1
ATOM 1425 C C . PHE B 1 11 ? 52.008 21.001 38.776 1.00 12.27 659 PHE B C 1
ATOM 1426 O O . PHE B 1 11 ? 51.661 21.902 39.543 1.00 14.03 659 PHE B O 1
ATOM 1434 N N . VAL B 1 12 ? 51.568 20.900 37.527 1.00 11.60 660 VAL B N 1
ATOM 1435 C CA . VAL B 1 12 ? 50.598 21.848 36.995 1.00 12.06 660 VAL B CA 1
ATOM 1436 C C . VAL B 1 12 ? 49.392 21.073 36.493 1.00 11.84 660 VAL B C 1
ATOM 1437 O O . VAL B 1 12 ? 49.489 19.890 36.146 1.00 11.85 660 VAL B O 1
ATOM 1441 N N . GLY B 1 13 ? 48.244 21.740 36.480 1.00 11.04 661 GLY B N 1
ATOM 1442 C CA . GLY B 1 13 ? 47.014 21.066 36.109 1.00 10.79 661 GLY B CA 1
ATOM 1443 C C . GLY B 1 13 ? 45.979 22.033 35.589 1.00 9.96 661 GLY B C 1
ATOM 1444 O O . GLY B 1 13 ? 46.078 23.244 35.786 1.00 10.75 661 GLY B O 1
ATOM 1445 N N . ARG B 1 14 ? 44.966 21.464 34.933 1.00 10.40 662 ARG B N 1
ATOM 1446 C CA . ARG B 1 14 ? 43.963 22.217 34.192 1.00 12.88 662 ARG B CA 1
ATOM 1447 C C . ARG B 1 14 ? 42.908 22.788 35.127 1.00 13.15 662 ARG B C 1
ATOM 1448 O O . ARG B 1 14 ? 42.315 22.055 35.922 1.00 12.40 662 ARG B O 1
ATOM 1456 N N . VAL B 1 15 ? 42.658 24.086 35.011 1.00 11.37 663 VAL B N 1
ATOM 1457 C CA . VAL B 1 15 ? 41.506 24.731 35.633 1.00 15.77 663 VAL B CA 1
ATOM 1458 C C . VAL B 1 15 ? 40.535 25.046 34.509 1.00 16.25 663 VAL B C 1
ATOM 1459 O O . VAL B 1 15 ? 40.885 25.758 33.558 1.00 12.42 663 VAL B O 1
ATOM 1463 N N . GLU B 1 16 ? 39.335 24.485 34.590 1.00 15.62 664 GLU B N 1
ATOM 1464 C CA . GLU B 1 16 ? 38.387 24.639 33.497 1.00 18.29 664 GLU B CA 1
ATOM 1465 C C . GLU B 1 16 ? 38.080 26.113 33.281 1.00 19.30 664 GLU B C 1
ATOM 1466 O O . GLU B 1 16 ? 37.697 26.821 34.214 1.00 19.77 664 GLU B O 1
ATOM 1472 N N . GLY B 1 17 ? 38.277 26.573 32.045 1.00 18.24 665 GLY B N 1
ATOM 1473 C CA . GLY B 1 17 ? 37.949 27.935 31.673 1.00 22.96 665 GLY B CA 1
ATOM 1474 C C . GLY B 1 17 ? 38.806 29.020 32.283 1.00 25.59 665 GLY B C 1
ATOM 1475 O O . GLY B 1 17 ? 38.354 30.164 32.379 1.00 29.91 665 GLY B O 1
ATOM 1476 N N . SER B 1 18 ? 40.031 28.712 32.700 1.00 19.87 666 SER B N 1
ATOM 1477 C CA . SER B 1 18 ? 40.895 29.729 33.287 1.00 20.90 666 SER B CA 1
ATOM 1478 C C . SER B 1 18 ? 41.761 30.372 32.218 1.00 18.35 666 SER B C 1
ATOM 1479 O O . SER B 1 18 ? 42.275 29.692 31.329 1.00 16.50 666 SER B O 1
ATOM 1482 N N . ALA B 1 19 ? 41.963 31.681 32.347 1.00 26.47 667 ALA B N 1
ATOM 1483 C CA . ALA B 1 19 ? 42.802 32.445 31.435 1.00 25.24 667 ALA B CA 1
ATOM 1484 C C . ALA B 1 19 ? 44.205 32.703 31.974 1.00 19.26 667 ALA B C 1
ATOM 1485 O O . ALA B 1 19 ? 44.921 33.540 31.410 1.00 23.11 667 ALA B O 1
ATOM 1487 N N . VAL B 1 20 ? 44.622 32.038 33.053 1.00 14.72 668 VAL B N 1
ATOM 1488 C CA . VAL B 1 20 ? 45.866 32.424 33.708 1.00 16.72 668 VAL B CA 1
ATOM 1489 C C . VAL B 1 20 ? 46.622 31.194 34.177 1.00 15.56 668 VAL B C 1
ATOM 1490 O O . VAL B 1 20 ? 46.037 30.254 34.732 1.00 12.48 668 VAL B O 1
ATOM 1494 N N . TYR B 1 21 ? 47.934 31.217 33.950 1.00 12.83 669 TYR B N 1
ATOM 1495 C CA . TYR B 1 21 ? 48.850 30.184 34.442 1.00 13.80 669 TYR B CA 1
ATOM 1496 C C . TYR B 1 21 ? 48.367 28.789 34.053 1.00 13.19 669 TYR B C 1
ATOM 1497 O O . TYR B 1 21 ? 48.375 27.850 34.856 1.00 12.34 669 TYR B O 1
ATOM 1506 N N . GLN B 1 22 ? 47.933 28.668 32.799 1.00 11.94 670 GLN B N 1
ATOM 1507 C CA . GLN B 1 22 ? 47.578 27.403 32.161 1.00 13.72 670 GLN B CA 1
ATOM 1508 C C . GLN B 1 22 ? 48.567 27.010 31.069 1.00 13.49 670 GLN B C 1
ATOM 1509 O O . GLN B 1 22 ? 48.366 25.994 30.401 1.00 10.32 670 GLN B O 1
ATOM 1515 N N . LYS B 1 23 ? 49.624 27.796 30.865 1.00 11.90 671 LYS B N 1
ATOM 1516 C CA . LYS B 1 23 ? 50.601 27.565 29.805 1.00 12.06 671 LYS B CA 1
ATOM 1517 C C . LYS B 1 23 ? 52.002 27.690 30.394 1.00 11.73 671 LYS B C 1
ATOM 1518 O O . LYS B 1 23 ? 52.350 28.739 30.945 1.00 12.16 671 LYS B O 1
ATOM 1524 N N . TRP B 1 24 ? 52.810 26.635 30.258 1.00 11.35 672 TRP B N 1
ATOM 1525 C CA . TRP B 1 24 ? 54.053 26.512 31.008 1.00 9.37 672 TRP B CA 1
ATOM 1526 C C . TRP B 1 24 ? 55.211 26.128 30.093 1.00 10.79 672 TRP B C 1
ATOM 1527 O O . TRP B 1 24 ? 55.051 25.355 29.146 1.00 15.04 672 TRP B O 1
ATOM 1538 N N . TYR B 1 25 ? 56.397 26.644 30.420 1.00 10.73 673 TYR B N 1
ATOM 1539 C CA . TYR B 1 25 ? 57.583 26.508 29.587 1.00 11.72 673 TYR B CA 1
ATOM 1540 C C . TYR B 1 25 ? 58.788 26.250 30.474 1.00 11.65 673 TYR B C 1
ATOM 1541 O O . TYR B 1 25 ? 58.903 26.844 31.545 1.00 12.91 673 TYR B O 1
ATOM 1550 N N . PHE B 1 26 ? 59.672 25.352 30.036 1.00 9.24 674 PHE B N 1
ATOM 1551 C CA . PHE B 1 26 ? 60.991 25.222 30.647 1.00 9.56 674 PHE B CA 1
ATOM 1552 C C . PHE B 1 26 ? 61.974 24.768 29.573 1.00 7.58 674 PHE B C 1
ATOM 1553 O O . PHE B 1 26 ? 61.585 24.399 28.463 1.00 11.46 674 PHE B O 1
ATOM 1561 N N . GLU B 1 27 ? 63.258 24.787 29.917 1.00 10.69 675 GLU B N 1
ATOM 1562 C CA . GLU B 1 27 ? 64.297 24.291 29.021 1.00 9.21 675 GLU B CA 1
ATOM 1563 C C . GLU B 1 27 ? 65.158 23.281 29.767 1.00 11.64 675 GLU B C 1
ATOM 1564 O O . GLU B 1 27 ? 65.156 23.220 30.998 1.00 10.69 675 GLU B O 1
ATOM 1570 N N . VAL B 1 28 ? 65.893 22.478 29.004 1.00 11.41 676 VAL B N 1
ATOM 1571 C CA . VAL B 1 28 ? 66.878 21.550 29.548 1.00 12.20 676 VAL B CA 1
ATOM 1572 C C . VAL B 1 28 ? 68.182 21.722 28.778 1.00 13.40 676 VAL B C 1
ATOM 1573 O O . VAL B 1 28 ? 68.169 21.917 27.556 1.00 13.82 676 VAL B O 1
ATOM 1577 N N . THR B 1 29 ? 69.308 21.647 29.489 1.00 17.52 677 THR B N 1
ATOM 1578 C CA . THR B 1 29 ? 70.609 21.644 28.834 1.00 19.79 677 THR B CA 1
ATOM 1579 C C . THR B 1 29 ? 71.516 20.626 29.510 1.00 21.00 677 THR B C 1
ATOM 1580 O O . THR B 1 29 ? 71.315 20.244 30.666 1.00 18.24 677 THR B O 1
ATOM 1584 N N . MET B 1 30 ? 72.505 20.168 28.753 1.00 20.76 678 MET B N 1
ATOM 1585 C CA . MET B 1 30 ? 73.569 19.318 29.291 1.00 23.21 678 MET B CA 1
ATOM 1586 C C . MET B 1 30 ? 74.696 20.160 29.894 1.00 26.05 678 MET B C 1
ATOM 1587 O O . MET B 1 30 ? 75.208 19.838 30.969 1.00 35.13 678 MET B O 1
ATOM 1592 N N . PRO B 1 41 ? 74.105 6.649 24.777 1.00 29.07 689 PRO B N 1
ATOM 1593 C CA . PRO B 1 41 ? 73.515 7.288 25.960 1.00 27.80 689 PRO B CA 1
ATOM 1594 C C . PRO B 1 41 ? 72.097 7.798 25.718 1.00 31.09 689 PRO B C 1
ATOM 1595 O O . PRO B 1 41 ? 71.830 8.462 24.717 1.00 31.94 689 PRO B O 1
ATOM 1599 N N . HIS B 1 42 ? 71.201 7.479 26.648 1.00 25.61 690 HIS B N 1
ATOM 1600 C CA . HIS B 1 42 ? 69.797 7.844 26.540 1.00 26.88 690 HIS B CA 1
ATOM 1601 C C . HIS B 1 42 ? 69.591 9.274 27.034 1.00 22.56 690 HIS B C 1
ATOM 1602 O O . HIS B 1 42 ? 70.229 9.700 27.999 1.00 24.20 690 HIS B O 1
ATOM 1609 N N . LEU B 1 43 ? 68.719 10.025 26.355 1.00 20.91 691 LEU B N 1
ATOM 1610 C CA . LEU B 1 43 ? 68.310 11.347 26.843 1.00 19.89 691 LEU B CA 1
ATOM 1611 C C . LEU B 1 43 ? 66.967 11.702 26.221 1.00 16.39 691 LEU B C 1
ATOM 1612 O O . LEU B 1 43 ? 66.889 11.957 25.012 1.00 17.41 691 LEU B O 1
ATOM 1617 N N . ARG B 1 44 ? 65.921 11.744 27.047 1.00 16.18 692 ARG B N 1
ATOM 1618 C CA . ARG B 1 44 ? 64.602 12.208 26.635 1.00 12.03 692 ARG B CA 1
ATOM 1619 C C . ARG B 1 44 ? 64.107 13.257 27.613 1.00 11.25 692 ARG B C 1
ATOM 1620 O O . ARG B 1 44 ? 64.379 13.177 28.816 1.00 15.05 692 ARG B O 1
ATOM 1628 N N . ILE B 1 45 ? 63.329 14.205 27.093 1.00 10.99 693 ILE B N 1
ATOM 1629 C CA . ILE B 1 45 ? 62.845 15.351 27.854 1.00 12.33 693 ILE B CA 1
ATOM 1630 C C . ILE B 1 45 ? 61.355 15.531 27.586 1.00 11.18 693 ILE B C 1
ATOM 1631 O O . ILE B 1 45 ? 60.897 15.362 26.452 1.00 13.15 693 ILE B O 1
ATOM 1636 N N . GLY B 1 46 ? 60.593 15.880 28.621 1.00 10.56 694 GLY B N 1
ATOM 1637 C CA . GLY B 1 46 ? 59.217 16.272 28.372 1.00 9.40 694 GLY B CA 1
ATOM 1638 C C . GLY B 1 46 ? 58.370 16.416 29.623 1.00 11.68 694 GLY B C 1
ATOM 1639 O O . GLY B 1 46 ? 58.848 16.906 30.648 1.00 11.38 694 GLY B O 1
ATOM 1640 N N . TRP B 1 47 ? 57.108 15.994 29.528 1.00 11.28 695 TRP B N 1
ATOM 1641 C CA . TRP B 1 47 ? 56.127 16.105 30.596 1.00 10.75 695 TRP B CA 1
ATOM 1642 C C . TRP B 1 47 ? 55.562 14.732 30.920 1.00 11.76 695 TRP B C 1
ATOM 1643 O O . TRP B 1 47 ? 55.331 13.927 30.015 1.00 11.71 695 TRP B O 1
ATOM 1654 N N . ALA B 1 48 ? 55.309 14.477 32.207 1.00 11.25 696 ALA B N 1
ATOM 1655 C CA . ALA B 1 48 ? 54.621 13.268 32.648 1.00 11.07 696 ALA B CA 1
ATOM 1656 C C . ALA B 1 48 ? 53.368 13.633 33.431 1.00 11.64 696 ALA B C 1
ATOM 1657 O O . ALA B 1 48 ? 53.369 14.586 34.219 1.00 13.33 696 ALA B O 1
ATOM 1659 N N . ASN B 1 49 ? 52.299 12.870 33.219 1.00 11.40 697 ASN B N 1
ATOM 1660 C CA . ASN B 1 49 ? 51.033 13.089 33.902 1.00 9.47 697 ASN B CA 1
ATOM 1661 C C . ASN B 1 49 ? 50.854 12.055 35.012 1.00 14.21 697 ASN B C 1
ATOM 1662 O O . ASN B 1 49 ? 51.194 10.882 34.841 1.00 14.00 697 ASN B O 1
ATOM 1667 N N . THR B 1 50 ? 50.326 12.498 36.152 1.00 10.93 698 THR B N 1
ATOM 1668 C CA . THR B 1 50 ? 50.300 11.638 37.337 1.00 13.88 698 THR B CA 1
ATOM 1669 C C . THR B 1 50 ? 49.282 10.510 37.223 1.00 15.80 698 THR B C 1
ATOM 1670 O O . THR B 1 50 ? 49.278 9.612 38.074 1.00 14.98 698 THR B O 1
ATOM 1674 N N . THR B 1 51 ? 48.431 10.530 36.195 1.00 13.42 699 THR B N 1
ATOM 1675 C CA . THR B 1 51 ? 47.630 9.351 35.878 1.00 16.12 699 THR B CA 1
ATOM 1676 C C . THR B 1 51 ? 48.511 8.143 35.579 1.00 17.75 699 THR B C 1
ATOM 1677 O O . THR B 1 51 ? 48.037 7.005 35.664 1.00 16.41 699 THR B O 1
ATOM 1681 N N . GLY B 1 52 ? 49.788 8.361 35.249 1.00 15.13 700 GLY B N 1
ATOM 1682 C CA . GLY B 1 52 ? 50.719 7.265 35.017 1.00 15.96 700 GLY B CA 1
ATOM 1683 C C . GLY B 1 52 ? 51.171 6.543 36.275 1.00 15.59 700 GLY B C 1
ATOM 1684 O O . GLY B 1 52 ? 51.796 5.479 36.166 1.00 17.67 700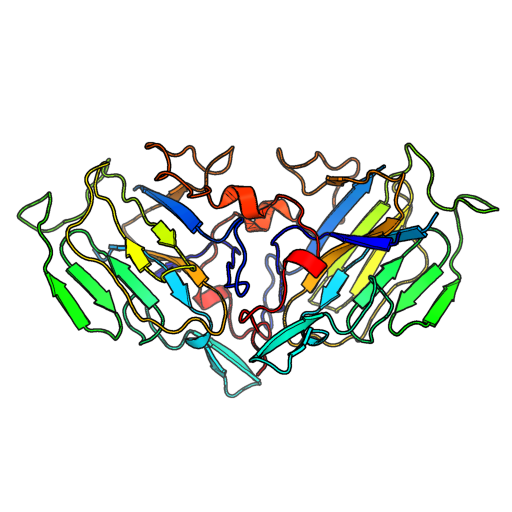 GLY B O 1
ATOM 1685 N N . TYR B 1 53 ? 50.898 7.102 37.454 1.00 14.27 701 TYR B N 1
ATOM 1686 C CA . TYR B 1 53 ? 51.207 6.421 38.708 1.00 14.21 701 TYR B CA 1
ATOM 1687 C C . TYR B 1 53 ? 50.176 5.332 38.966 1.00 17.99 701 TYR B C 1
ATOM 1688 O O . TYR B 1 53 ? 48.982 5.522 38.718 1.00 20.60 701 TYR B O 1
ATOM 1697 N N . VAL B 1 54 ? 50.635 4.185 39.459 1.00 16.23 702 VAL B N 1
ATOM 1698 C CA . VAL B 1 54 ? 49.713 3.068 39.662 1.00 20.20 702 VAL B CA 1
ATOM 1699 C C . VAL B 1 54 ? 49.912 2.487 41.054 1.00 18.33 702 VAL B C 1
ATOM 1700 O O . VAL B 1 54 ? 50.970 2.657 41.683 1.00 13.89 702 VAL B O 1
ATOM 1704 N N . PRO B 1 55 ? 48.906 1.766 41.549 1.00 20.61 703 PRO B N 1
ATOM 1705 C CA . PRO B 1 55 ? 48.953 1.245 42.916 1.00 21.87 703 PRO B CA 1
ATOM 1706 C C . PRO B 1 55 ? 50.157 0.350 43.144 1.00 20.71 703 PRO B C 1
ATOM 1707 O O . PRO B 1 55 ? 50.560 -0.431 42.276 1.00 20.96 703 PRO B O 1
ATOM 1711 N N . TYR B 1 56 ? 50.724 0.474 44.332 1.00 20.37 704 TYR B N 1
ATOM 1712 C CA . TYR B 1 56 ? 51.854 -0.320 44.761 1.00 27.08 704 TYR B CA 1
ATOM 1713 C C . TYR B 1 56 ? 51.385 -1.336 45.788 1.00 24.36 704 TYR B C 1
ATOM 1714 O O . TYR B 1 56 ? 50.602 -0.984 46.678 1.00 28.38 704 TYR B O 1
ATOM 1723 N N . PRO B 1 57 ? 51.813 -2.596 45.693 1.00 29.35 705 PRO B N 1
ATOM 1724 C CA . PRO B 1 57 ? 51.239 -3.631 46.580 1.00 31.34 705 PRO B CA 1
ATOM 1725 C C . PRO B 1 57 ? 51.210 -3.245 48.054 1.00 30.14 705 PRO B C 1
ATOM 1726 O O . PRO B 1 57 ? 50.143 -3.280 48.682 1.00 34.97 705 PRO B O 1
ATOM 1730 N N . GLY B 1 58 ? 52.350 -2.862 48.627 1.00 26.42 706 GLY B N 1
ATOM 1731 C CA . GLY B 1 58 ? 52.367 -2.483 50.033 1.00 35.79 706 GLY B CA 1
ATOM 1732 C C . GLY B 1 58 ? 51.466 -1.313 50.389 1.00 35.06 706 GLY B C 1
ATOM 1733 O O . GLY B 1 58 ? 51.230 -1.080 51.581 1.00 33.05 706 GLY B O 1
ATOM 1734 N N . GLY B 1 59 ? 50.950 -0.588 49.396 1.00 30.44 707 GLY B N 1
ATOM 1735 C CA . GLY B 1 59 ? 50.227 0.648 49.630 1.00 27.13 707 GLY B CA 1
ATOM 1736 C C . GLY B 1 59 ? 50.918 1.829 48.973 1.00 19.90 707 GLY B C 1
ATOM 1737 O O . GLY B 1 59 ? 52.135 1.800 48.783 1.00 23.91 707 GLY B O 1
ATOM 1738 N N . GLY B 1 60 ? 50.168 2.875 48.639 1.00 20.80 708 GLY B N 1
ATOM 1739 C CA . GLY B 1 60 ? 50.739 3.970 47.874 1.00 22.24 708 GLY B CA 1
ATOM 1740 C C . GLY B 1 60 ? 50.801 3.648 46.388 1.00 20.34 708 GLY B C 1
ATOM 1741 O O . GLY B 1 60 ? 50.162 2.710 45.895 1.00 18.13 708 GLY B O 1
ATOM 1742 N N . GLU B 1 61 ? 51.601 4.441 45.666 1.00 15.93 709 GLU B N 1
ATOM 1743 C CA . GLU B 1 61 ? 51.658 4.393 44.211 1.00 16.35 709 GLU B CA 1
ATOM 1744 C C . GLU B 1 61 ? 53.096 4.562 43.737 1.00 15.44 709 GLU B C 1
ATOM 1745 O O . GLU B 1 61 ? 53.918 5.191 44.414 1.00 16.45 709 GLU B O 1
ATOM 1751 N N . LYS B 1 62 ? 53.391 3.980 42.573 1.00 17.26 710 LYS B N 1
ATOM 1752 C CA . LYS B 1 62 ? 54.677 4.126 41.898 1.00 16.95 710 LYS B CA 1
ATOM 1753 C C . LYS B 1 62 ? 54.444 4.524 40.441 1.00 17.67 710 LYS B C 1
ATOM 1754 O O . LYS B 1 62 ? 53.346 4.375 39.905 1.00 18.17 710 LYS B O 1
ATOM 1756 N N . TRP B 1 63 ? 55.483 5.057 39.802 1.00 15.65 711 TRP B N 1
ATOM 1757 C CA . TRP B 1 63 ? 55.355 5.448 38.403 1.00 19.44 711 TRP B CA 1
ATOM 1758 C C . TRP B 1 63 ? 55.269 4.202 37.532 1.00 23.23 711 TRP B C 1
ATOM 1759 O O . TRP B 1 63 ? 56.086 3.284 37.664 1.00 20.21 711 TRP B O 1
ATOM 1770 N N . GLY B 1 64 ? 54.297 4.186 36.617 1.00 23.47 712 GLY B N 1
ATOM 1771 C CA . GLY B 1 64 ? 54.047 3.000 35.816 1.00 24.27 712 GLY B CA 1
ATOM 1772 C C . GLY B 1 64 ? 55.094 2.703 34.759 1.00 30.26 712 GLY B C 1
ATOM 1773 O O . GLY B 1 64 ? 55.117 1.586 34.228 1.00 31.76 712 GLY B O 1
ATOM 1774 N N . GLY B 1 65 ? 55.966 3.662 34.445 1.00 26.27 713 GLY B N 1
ATOM 1775 C CA . GLY B 1 65 ? 56.921 3.514 33.372 1.00 27.56 713 GLY B CA 1
ATOM 1776 C C . GLY B 1 65 ? 58.366 3.677 33.817 1.00 30.27 713 GLY B C 1
ATOM 1777 O O . GLY B 1 65 ? 58.666 3.951 34.982 1.00 27.23 713 GLY B O 1
ATOM 1778 N N . ASN B 1 66 ? 59.265 3.498 32.846 1.00 30.87 714 ASN B N 1
ATOM 1779 C CA . ASN B 1 66 ? 60.703 3.535 33.087 1.00 28.46 714 ASN B CA 1
ATOM 1780 C C . ASN B 1 66 ? 61.339 4.843 32.644 1.00 24.91 714 ASN B C 1
ATOM 1781 O O . ASN B 1 66 ? 62.535 5.055 32.867 1.00 27.91 714 ASN B O 1
ATOM 1783 N N . GLY B 1 67 ? 60.577 5.718 32.027 1.00 23.57 715 GLY B N 1
ATOM 1784 C CA . GLY B 1 67 ? 61.126 6.975 31.559 1.00 24.25 715 GLY B CA 1
ATOM 1785 C C . GLY B 1 67 ? 60.071 7.710 30.766 1.00 20.60 715 GLY B C 1
ATOM 1786 O O . GLY B 1 67 ? 59.102 7.118 30.280 1.00 19.00 715 GLY B O 1
ATOM 1787 N N . VAL B 1 68 ? 60.287 9.021 30.637 1.00 19.26 716 VAL B N 1
ATOM 1788 C CA . VAL B 1 68 ? 59.318 9.847 29.930 1.00 18.90 716 VAL B CA 1
ATOM 1789 C C . VAL B 1 68 ? 59.093 9.287 28.533 1.00 18.50 716 VAL B C 1
ATOM 1790 O O . VAL B 1 68 ? 60.038 8.910 27.826 1.00 22.35 716 VAL B O 1
ATOM 1794 N N . GLY B 1 69 ? 57.822 9.197 28.146 1.00 11.85 717 GLY B N 1
ATOM 1795 C CA . GLY B 1 69 ? 57.424 8.658 26.871 1.00 13.58 717 GLY B CA 1
ATOM 1796 C C . GLY B 1 69 ? 57.149 7.170 26.854 1.00 17.87 717 GLY B C 1
ATOM 1797 O O . GLY B 1 69 ? 56.617 6.670 25.856 1.00 17.99 717 GLY B O 1
ATOM 1798 N N . ASP B 1 70 ? 57.476 6.441 27.923 1.00 18.69 718 ASP B N 1
ATOM 1799 C CA . ASP B 1 70 ? 57.302 4.995 27.874 1.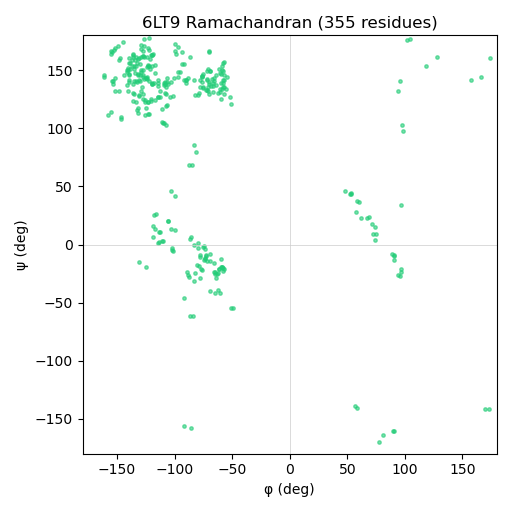00 18.19 718 ASP B CA 1
ATOM 1800 C C . ASP B 1 70 ? 55.909 4.545 28.296 1.00 19.96 718 ASP B C 1
ATOM 1801 O O . ASP B 1 70 ? 55.438 3.501 27.831 1.00 20.45 718 ASP B O 1
ATOM 1806 N N . ASP B 1 71 ? 55.228 5.301 29.148 1.00 23.78 719 ASP B N 1
ATOM 1807 C CA . ASP B 1 71 ? 53.852 4.998 29.515 1.00 20.26 719 ASP B CA 1
ATOM 1808 C C . ASP B 1 71 ? 52.897 5.829 28.666 1.00 18.27 719 ASP B C 1
ATOM 1809 O O . ASP B 1 71 ? 53.303 6.757 27.967 1.00 15.85 719 ASP B O 1
ATOM 1814 N N . LEU B 1 72 ? 51.603 5.493 28.746 1.00 16.41 720 LEU B N 1
ATOM 1815 C CA . LEU B 1 72 ? 50.594 6.219 27.981 1.00 18.65 720 LEU B CA 1
ATOM 1816 C C . LEU B 1 72 ? 50.441 7.665 28.417 1.00 19.20 720 LEU B C 1
ATOM 1817 O O . LEU B 1 72 ? 49.836 8.451 27.678 1.00 16.15 720 LEU B O 1
ATOM 1822 N N . TYR B 1 73 ? 50.951 8.033 29.594 1.00 13.51 721 TYR B N 1
ATOM 1823 C CA . TYR B 1 73 ? 50.636 9.326 30.191 1.00 12.86 721 TYR B CA 1
ATOM 1824 C C . TYR B 1 73 ? 51.862 10.214 30.334 1.00 13.27 721 TYR B C 1
ATOM 1825 O O . TYR B 1 73 ? 51.881 11.110 31.178 1.00 13.64 721 TYR B O 1
ATOM 1834 N N . SER B 1 74 ? 52.871 10.014 29.484 1.00 13.54 722 SER B N 1
ATOM 1835 C CA . SER B 1 74 ? 54.008 10.922 29.425 1.00 13.45 722 SER B CA 1
ATOM 1836 C C . SER B 1 74 ? 54.399 11.137 27.966 1.00 12.61 722 SER B C 1
ATOM 1837 O O . SER B 1 74 ? 54.062 10.344 27.080 1.00 13.57 722 SER B O 1
ATOM 1840 N N . TYR B 1 75 ? 55.133 12.226 27.735 1.00 11.69 723 TYR B N 1
ATOM 1841 C CA . TYR B 1 75 ? 55.241 12.813 26.401 1.00 12.30 723 TYR B CA 1
ATOM 1842 C C . TYR B 1 75 ? 56.641 13.387 26.289 1.00 10.38 723 TYR B C 1
ATOM 1843 O O . TYR B 1 75 ? 56.947 14.388 26.943 1.00 13.73 723 TYR B O 1
ATOM 1852 N N . GLY B 1 76 ? 57.497 12.738 25.495 1.00 12.26 724 GLY B N 1
ATOM 1853 C CA . GLY B 1 76 ? 58.914 13.016 25.522 1.00 12.31 724 GLY B CA 1
ATOM 1854 C C . GLY B 1 76 ? 59.456 13.268 24.125 1.00 15.32 724 GLY B C 1
ATOM 1855 O O . GLY B 1 76 ? 58.794 13.010 23.120 1.00 12.98 724 GLY B O 1
ATOM 1856 N N . TYR B 1 77 ? 60.693 13.762 24.097 1.00 15.64 725 TYR B N 1
ATOM 1857 C CA . TYR B 1 77 ? 61.389 14.176 22.884 1.00 12.64 725 TYR B CA 1
ATOM 1858 C C . TYR B 1 77 ? 62.871 13.926 23.091 1.00 13.58 725 TYR B C 1
ATOM 1859 O O . TYR B 1 77 ? 63.415 14.295 24.138 1.00 14.74 725 TYR B O 1
ATOM 1868 N N . ASP B 1 78 ? 63.529 13.295 22.110 1.00 10.47 726 ASP B N 1
ATOM 1869 C CA . ASP B 1 78 ? 64.948 12.988 22.254 1.00 14.15 726 ASP B CA 1
ATOM 1870 C C . ASP B 1 78 ? 65.818 13.687 21.217 1.00 12.87 726 ASP B C 1
ATOM 1871 O O . ASP B 1 78 ? 66.989 13.336 21.080 1.00 13.52 726 ASP B O 1
ATOM 1876 N N . GLY B 1 79 ? 65.282 14.674 20.497 1.00 13.47 727 GLY B N 1
ATOM 1877 C CA . GLY B 1 79 ? 66.007 15.356 19.448 1.00 15.16 727 GLY B CA 1
ATOM 1878 C C . GLY B 1 79 ? 65.733 14.830 18.052 1.00 17.53 727 GLY B C 1
ATOM 1879 O O . GLY B 1 79 ? 65.972 15.548 17.074 1.00 19.60 727 GLY B O 1
ATOM 1880 N N . ALA B 1 80 ? 65.245 13.602 17.929 1.00 15.96 728 ALA B N 1
ATOM 1881 C CA . ALA B 1 80 ? 64.876 13.056 16.628 1.00 17.44 728 ALA B CA 1
ATOM 1882 C C . ALA B 1 80 ? 63.499 12.422 16.600 1.00 16.81 728 ALA B C 1
ATOM 1883 O O . ALA B 1 80 ? 62.965 12.208 15.506 1.00 17.57 728 ALA B O 1
ATOM 1885 N N . PHE B 1 81 ? 62.896 12.139 17.753 1.00 16.02 729 PHE B N 1
ATOM 1886 C CA . PHE B 1 81 ? 61.622 11.450 17.835 1.00 15.58 729 PHE B CA 1
ATOM 1887 C C . PHE B 1 81 ? 60.817 12.018 18.991 1.00 14.04 729 PHE B C 1
ATOM 1888 O O . PHE B 1 81 ? 61.382 12.409 20.010 1.00 13.03 729 PHE B O 1
ATOM 1896 N N . LEU B 1 82 ? 59.500 12.061 18.810 1.00 13.04 730 LEU B N 1
ATOM 1897 C CA . LEU B 1 82 ? 58.558 12.225 19.911 1.00 15.18 730 LEU B CA 1
ATOM 1898 C C . LEU B 1 82 ? 58.213 10.846 20.457 1.00 16.26 730 LEU B C 1
ATOM 1899 O O . LEU B 1 82 ? 58.125 9.876 19.698 1.00 16.97 730 LEU B O 1
ATOM 1904 N N . TRP B 1 83 ? 58.041 10.755 21.773 1.00 13.40 731 TRP B N 1
ATOM 1905 C CA . TRP B 1 83 ? 57.792 9.483 22.439 1.00 14.22 731 TRP B CA 1
ATOM 1906 C C . TRP B 1 83 ? 56.551 9.587 23.305 1.00 15.59 731 TRP B C 1
ATOM 1907 O O . TRP B 1 83 ? 56.438 10.502 24.124 1.00 12.67 731 TRP B O 1
ATOM 1918 N N . SER B 1 84 ? 55.641 8.632 23.149 1.00 13.63 732 SER B N 1
ATOM 1919 C CA . SER B 1 84 ? 54.582 8.456 24.129 1.00 13.48 732 SER B CA 1
ATOM 1920 C C . SER B 1 84 ? 54.007 7.065 23.946 1.00 15.64 732 SER B C 1
ATOM 1921 O O . SER B 1 84 ? 53.923 6.564 22.823 1.00 16.76 732 SER B O 1
ATOM 1924 N N . GLY B 1 85 ? 53.603 6.454 25.059 1.00 19.76 733 GLY B N 1
ATOM 1925 C CA . GLY B 1 85 ? 53.152 5.075 25.010 1.00 15.83 733 GLY B CA 1
ATOM 1926 C C . GLY B 1 85 ? 54.201 4.084 24.564 1.00 16.68 733 GLY B C 1
ATOM 1927 O O . GLY B 1 85 ? 53.851 2.986 24.122 1.00 19.92 733 GLY B O 1
ATOM 1928 N N . GLY B 1 86 ? 55.483 4.414 24.706 1.00 17.51 734 GLY B N 1
ATOM 1929 C CA . GLY B 1 86 ? 56.525 3.553 24.188 1.00 16.51 734 GLY B CA 1
ATOM 1930 C C . GLY B 1 86 ? 56.645 3.543 22.680 1.00 19.39 734 GLY B C 1
ATOM 1931 O O . GLY B 1 86 ? 57.386 2.716 22.136 1.00 25.17 734 GLY B O 1
ATOM 1932 N N . ALA B 1 87 ? 55.941 4.432 21.991 1.00 16.32 735 ALA B N 1
ATOM 1933 C CA . ALA B 1 87 ? 56.001 4.564 20.541 1.00 19.13 735 ALA B CA 1
ATOM 1934 C C . ALA B 1 87 ? 56.766 5.824 20.168 1.00 18.33 735 ALA B C 1
ATOM 1935 O O . ALA B 1 87 ? 56.628 6.856 20.832 1.00 18.38 735 ALA B O 1
ATOM 1937 N N . LYS B 1 88 ? 57.535 5.752 19.082 1.00 17.78 736 LYS B N 1
ATOM 1938 C CA . LYS B 1 88 ? 58.353 6.871 18.632 1.00 17.43 736 LYS B CA 1
ATOM 1939 C C . LYS B 1 88 ? 57.866 7.387 17.286 1.00 20.19 736 LYS B C 1
ATOM 1940 O O . LYS B 1 88 ? 57.446 6.609 16.421 1.00 19.17 736 LYS B O 1
ATOM 1946 N N . THR B 1 89 ? 57.900 8.711 17.126 1.00 18.45 737 THR B N 1
ATOM 1947 C CA . THR B 1 89 ? 57.488 9.386 15.900 1.00 18.62 737 THR B CA 1
ATOM 1948 C C . THR B 1 89 ? 58.624 10.284 15.436 1.00 21.99 737 THR B C 1
ATOM 1949 O O . THR B 1 89 ? 59.058 11.168 16.179 1.00 17.11 737 THR B O 1
ATOM 1953 N N . GLY B 1 90 ? 59.096 10.077 14.211 1.00 21.72 738 GLY B N 1
ATOM 1954 C CA . GLY B 1 90 ? 60.197 10.883 13.718 1.00 19.13 738 GLY B CA 1
ATOM 1955 C C . GLY B 1 90 ? 59.770 12.317 13.471 1.00 18.38 738 GLY B C 1
ATOM 1956 O O . GLY B 1 90 ? 58.672 12.593 12.987 1.00 16.93 738 GLY B O 1
ATOM 1957 N N . VAL B 1 91 ? 60.654 13.250 13.825 1.00 17.95 739 VAL B N 1
ATOM 1958 C CA . VAL B 1 91 ? 60.508 14.646 13.448 1.00 15.67 739 VAL B CA 1
ATOM 1959 C C . VAL B 1 91 ? 61.818 15.077 12.784 1.00 18.79 739 VAL B C 1
ATOM 1960 O O . VAL B 1 91 ? 62.823 14.371 12.839 1.00 21.36 739 VAL B O 1
ATOM 1964 N N . ASN B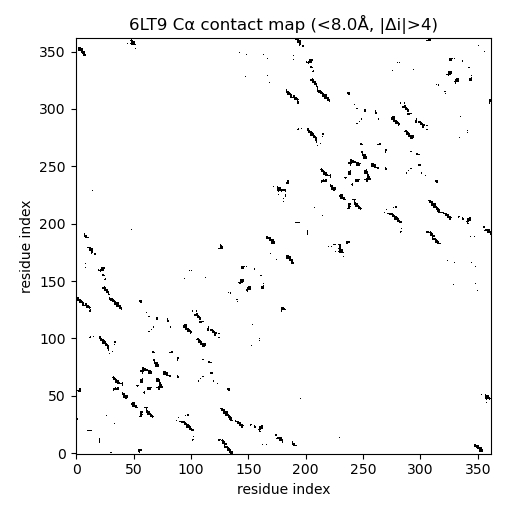 1 92 ? 61.800 16.228 12.123 1.00 21.50 740 ASN B N 1
ATOM 1965 C CA . ASN B 1 92 ? 63.047 16.750 11.577 1.00 23.88 740 ASN B CA 1
ATOM 1966 C C . ASN B 1 92 ? 64.041 16.954 12.711 1.00 24.91 740 ASN B C 1
ATOM 1967 O O . ASN B 1 92 ? 63.656 17.193 13.853 1.00 16.93 740 ASN B O 1
ATOM 1972 N N . ARG B 1 93 ? 65.330 16.830 12.414 1.00 18.67 741 ARG B N 1
ATOM 1973 C CA . ARG B 1 93 ? 66.308 16.834 13.491 1.00 18.12 741 ARG B CA 1
ATOM 1974 C C . ARG B 1 93 ? 67.463 17.754 13.135 1.00 18.99 741 ARG B C 1
ATOM 1975 O O . ARG B 1 93 ? 67.735 18.023 11.960 1.00 23.22 741 ARG B O 1
ATOM 1983 N N . THR B 1 94 ? 68.106 18.270 14.169 1.00 19.40 742 THR B N 1
ATOM 1984 C CA . THR B 1 94 ? 69.206 19.210 14.027 1.00 21.28 742 THR B CA 1
ATOM 1985 C C . THR B 1 94 ? 70.523 18.489 13.783 1.00 21.19 742 THR B C 1
ATOM 1986 O O . THR B 1 94 ? 71.381 19.013 13.070 1.00 23.22 742 THR B O 1
ATOM 1990 N N . HIS B 1 95 ? 70.692 17.284 14.326 1.00 21.67 743 HIS B N 1
ATOM 1991 C CA . HIS B 1 95 ? 71.870 16.464 14.071 1.00 19.27 743 HIS B CA 1
ATOM 1992 C C . HIS B 1 95 ? 71.445 15.234 13.278 1.00 23.69 743 HIS B C 1
ATOM 1993 O O . HIS B 1 95 ? 70.456 14.586 13.621 1.00 23.33 743 HIS B O 1
ATOM 2000 N N . ALA B 1 96 ? 72.181 14.928 12.207 1.00 23.35 744 ALA B N 1
ATOM 2001 C CA . ALA B 1 96 ? 71.851 13.773 11.375 1.00 27.30 744 ALA B CA 1
ATOM 2002 C C . ALA B 1 96 ? 72.014 12.454 12.127 1.00 20.40 744 ALA B C 1
ATOM 2003 O O . ALA B 1 96 ? 71.183 11.553 11.983 1.00 25.72 744 ALA B O 1
ATOM 2005 N N . GLU B 1 97 ? 73.073 12.313 12.921 1.00 26.38 745 GLU B N 1
ATOM 2006 C CA . GLU B 1 97 ? 73.419 11.057 13.574 1.00 28.80 745 GLU B CA 1
ATOM 2007 C C . GLU B 1 97 ? 73.346 11.194 15.090 1.00 26.89 745 GLU B C 1
ATOM 2008 O O . GLU B 1 97 ? 73.518 12.286 15.639 1.00 23.35 745 GLU B O 1
ATOM 2014 N N . GLU B 1 98 ? 73.111 10.077 15.765 1.00 30.15 746 GLU B N 1
ATOM 2015 C CA . GLU B 1 98 ? 73.262 10.059 17.212 1.00 32.90 746 GLU B CA 1
ATOM 2016 C C . GLU B 1 98 ? 74.661 10.551 17.574 1.00 32.57 746 GLU B C 1
ATOM 2017 O O . GLU B 1 98 ? 75.618 10.283 16.836 1.00 36.88 746 GLU B O 1
ATOM 2023 N N . PRO B 1 99 ? 74.826 11.287 18.684 1.00 35.09 747 PRO B N 1
ATOM 2024 C CA . PRO B 1 99 ? 73.805 11.757 19.634 1.00 28.92 747 PRO B CA 1
ATOM 2025 C C . PRO B 1 99 ? 72.948 12.876 19.045 1.00 20.71 747 PRO B C 1
ATOM 2026 O O . PRO B 1 99 ? 73.495 13.818 18.468 1.00 17.52 747 PRO B O 1
ATOM 2030 N N . TYR B 1 100 ? 71.627 12.776 19.190 1.00 19.58 748 TYR B N 1
ATOM 2031 C CA . TYR B 1 100 ? 70.747 13.804 18.643 1.00 18.70 748 TYR B CA 1
ATOM 2032 C C . TYR B 1 100 ? 70.690 15.054 19.510 1.00 19.10 748 TYR B C 1
ATOM 2033 O O . TYR B 1 100 ? 70.235 16.099 19.032 1.00 17.19 748 TYR B O 1
ATOM 2042 N N . ILE B 1 101 ? 71.098 14.956 20.776 1.00 16.48 749 ILE B N 1
ATOM 2043 C CA . ILE B 1 101 ? 71.215 16.097 21.686 1.00 15.52 749 ILE B CA 1
ATOM 2044 C C . ILE B 1 101 ? 72.650 16.125 22.192 1.00 16.86 749 ILE B C 1
ATOM 2045 O O . ILE B 1 101 ? 73.130 15.140 22.770 1.00 21.01 749 ILE B O 1
ATOM 2050 N N . ARG B 1 102 ? 73.337 17.245 21.970 1.00 12.95 750 ARG B N 1
ATOM 2051 C CA . ARG B 1 102 ? 74.758 17.343 22.240 1.00 15.85 750 ARG B CA 1
ATOM 2052 C C . ARG B 1 102 ? 75.035 18.442 23.258 1.00 15.62 750 ARG B C 1
ATOM 2053 O O . ARG B 1 102 ? 74.190 19.303 23.531 1.00 18.06 750 ARG B O 1
ATOM 2061 N N . LYS B 1 103 ? 76.229 18.380 23.838 1.00 15.30 751 LYS B N 1
ATOM 2062 C CA . LYS B 1 103 ? 76.675 19.403 24.774 1.00 15.41 751 LYS B CA 1
ATOM 2063 C C . LYS B 1 103 ? 76.529 20.790 24.166 1.00 14.00 751 LYS B C 1
ATOM 2064 O O . LYS B 1 103 ? 77.019 21.056 23.067 1.00 15.90 751 LYS B O 1
ATOM 2070 N N . GLY B 1 104 ? 75.856 21.679 24.888 1.00 16.07 752 GLY B N 1
ATOM 2071 C CA . GLY B 1 104 ? 75.592 23.013 24.414 1.00 14.90 752 GLY B CA 1
ATOM 2072 C C . GLY B 1 104 ? 74.224 23.203 23.787 1.00 14.78 752 GLY B C 1
ATOM 2073 O O . GLY B 1 104 ? 73.737 24.341 23.744 1.00 15.01 752 GLY B O 1
ATOM 2074 N N . ASP B 1 105 ? 73.598 22.135 23.285 1.00 11.25 753 ASP B N 1
ATOM 2075 C CA . ASP B 1 105 ? 72.240 22.258 22.777 1.00 12.68 753 ASP B CA 1
ATOM 2076 C C . ASP B 1 105 ? 71.270 22.509 23.925 1.00 15.62 753 ASP B C 1
ATOM 2077 O O . ASP B 1 105 ? 71.483 22.058 25.059 1.00 13.37 753 ASP B O 1
ATOM 2082 N N . VAL B 1 106 ? 70.199 23.246 23.628 1.00 12.39 754 VAL B N 1
ATOM 2083 C CA . VAL B 1 106 ? 69.196 23.616 24.629 1.00 11.85 754 VAL B CA 1
ATOM 2084 C C . VAL B 1 106 ? 67.825 23.186 24.120 1.00 11.63 754 VAL B C 1
ATOM 2085 O O . VAL B 1 106 ? 67.414 23.582 23.022 1.00 11.97 754 VAL B O 1
ATOM 2089 N N . ILE B 1 107 ? 67.117 22.382 24.912 1.00 10.77 755 ILE B N 1
ATOM 2090 C CA . ILE B 1 107 ? 65.808 21.857 24.527 1.00 10.33 755 ILE B CA 1
ATOM 2091 C C . ILE B 1 107 ? 64.727 22.674 25.224 1.00 9.38 755 ILE B C 1
ATOM 2092 O O . ILE B 1 107 ? 64.745 22.813 26.454 1.00 11.32 755 ILE B O 1
ATOM 2097 N N . GLY B 1 108 ? 63.770 23.186 24.455 1.00 9.73 756 GLY B N 1
ATOM 2098 C CA . GLY B 1 108 ? 62.607 23.868 25.011 1.00 10.34 756 GLY B CA 1
ATOM 2099 C C . GLY B 1 108 ? 61.399 22.953 25.037 1.00 11.87 756 GLY B C 1
ATOM 2100 O O . GLY B 1 108 ? 61.195 22.147 24.126 1.00 11.99 756 GLY B O 1
ATOM 2101 N N A CYS B 1 109 ? 60.575 23.103 26.076 0.83 11.47 757 CYS B N 1
ATOM 2102 N N B CYS B 1 109 ? 60.603 23.063 26.104 0.17 11.47 757 CYS B N 1
ATOM 2103 C CA A CYS B 1 109 ? 59.416 22.239 26.255 0.83 10.00 757 CYS B CA 1
ATOM 2104 C CA B CYS B 1 109 ? 59.407 22.248 26.288 0.17 10.00 757 CYS B CA 1
ATOM 2105 C C A CYS B 1 109 ? 58.250 23.083 26.751 0.83 11.48 757 CYS B C 1
ATOM 2106 C C B CYS B 1 109 ? 58.258 23.146 26.712 0.17 11.48 757 CYS B C 1
ATOM 2107 O O A CYS B 1 109 ? 58.398 23.828 27.726 0.83 11.80 757 CYS B O 1
ATOM 2108 O O B CYS B 1 109 ? 58.417 23.972 27.616 0.17 11.80 757 CYS B O 1
ATOM 2113 N N . ALA B 1 110 ? 57.103 22.982 26.073 1.00 9.96 758 ALA B N 1
ATOM 2114 C CA . ALA B 1 110 ? 55.953 23.837 26.355 1.00 10.17 758 ALA B CA 1
ATOM 2115 C C . ALA B 1 110 ? 54.689 23.010 26.520 1.00 11.11 758 ALA B C 1
ATOM 2116 O O . ALA B 1 110 ? 54.495 22.016 25.819 1.00 11.33 758 ALA B O 1
ATOM 2118 N N . LEU B 1 111 ? 53.844 23.405 27.472 1.00 10.91 759 LEU B N 1
ATOM 2119 C CA . LEU B 1 111 ? 52.572 22.736 27.735 1.00 11.28 759 LEU B CA 1
ATOM 2120 C C . LEU B 1 111 ? 51.486 23.793 27.826 1.00 10.89 759 LEU B C 1
ATOM 2121 O O . LEU B 1 111 ? 51.550 24.672 28.689 1.00 12.02 759 LEU B O 1
ATOM 2126 N N . ASP B 1 112 ? 50.513 23.732 26.925 1.00 11.50 760 ASP B N 1
ATOM 2127 C CA . ASP B 1 112 ? 49.364 24.634 26.939 1.00 10.33 760 ASP B CA 1
ATOM 2128 C C . ASP B 1 112 ? 48.156 23.792 27.317 1.00 12.34 760 ASP B C 1
ATOM 2129 O O . ASP B 1 112 ? 47.678 22.994 26.506 1.00 13.37 760 ASP B O 1
ATOM 2134 N N . LEU B 1 113 ? 47.684 23.939 28.562 1.00 12.84 761 LEU B N 1
ATOM 2135 C CA . LEU B 1 113 ? 46.585 23.099 29.039 1.00 9.70 761 LEU B CA 1
ATOM 2136 C C . LEU B 1 113 ? 45.236 23.501 28.450 1.00 15.38 761 LEU B C 1
ATOM 2137 O O . LEU B 1 113 ? 44.275 22.737 28.576 1.00 17.26 761 LEU B O 1
ATOM 2142 N N . THR B 1 114 ? 45.132 24.672 27.820 1.00 15.34 762 THR B N 1
ATOM 2143 C CA . THR B 1 114 ? 43.841 25.096 27.280 1.00 13.34 762 THR B CA 1
ATOM 2144 C C . THR B 1 114 ? 43.473 24.374 25.999 1.00 16.91 762 THR B C 1
ATOM 2145 O O . THR B 1 114 ? 42.290 24.351 25.650 1.00 20.17 762 THR B O 1
ATOM 2149 N N . VAL B 1 115 ? 44.442 23.815 25.278 1.00 15.93 763 VAL B N 1
ATOM 2150 C CA . VAL B 1 115 ? 44.161 23.229 23.966 1.00 15.82 763 VAL B CA 1
ATOM 2151 C C . VAL B 1 115 ? 43.657 21.796 24.121 1.00 14.63 763 VAL B C 1
ATOM 2152 O O . VAL B 1 115 ? 42.524 21.508 23.708 1.00 16.14 763 VAL B O 1
ATOM 2156 N N . PRO B 1 116 ? 44.435 20.861 24.694 1.00 11.99 764 PRO B N 1
ATOM 2157 C CA . PRO B 1 116 ? 45.800 20.976 25.215 1.00 15.11 764 PRO B CA 1
ATOM 2158 C C . PRO B 1 116 ? 46.847 20.590 24.178 1.00 14.89 764 PRO B C 1
ATOM 2159 O O . PRO B 1 116 ? 46.551 19.816 23.266 1.00 15.67 764 PRO B O 1
ATOM 2163 N N . ILE B 1 117 ? 48.069 21.094 24.316 1.00 12.40 765 ILE B N 1
ATOM 2164 C CA . ILE B 1 117 ? 49.097 20.795 23.326 1.00 11.46 765 ILE B CA 1
ATOM 2165 C C . ILE B 1 117 ? 50.456 20.893 23.996 1.00 13.05 765 ILE B C 1
ATOM 2166 O O . ILE B 1 117 ? 50.705 21.804 24.794 1.00 13.28 765 ILE B O 1
ATOM 2171 N N . ILE B 1 118 ? 51.332 19.942 23.672 1.00 10.34 766 ILE B N 1
ATOM 2172 C CA . ILE B 1 118 ? 52.720 19.947 24.110 1.00 11.01 766 ILE B CA 1
ATOM 2173 C C . ILE B 1 118 ? 53.596 20.154 22.886 1.00 12.99 766 ILE B C 1
ATOM 2174 O O . ILE B 1 118 ? 53.476 19.420 21.899 1.00 13.64 766 ILE B O 1
ATOM 2179 N N . ASN B 1 119 ? 54.475 21.148 22.958 1.00 13.18 767 ASN B N 1
ATOM 2180 C CA . ASN B 1 119 ? 55.406 21.481 21.895 1.00 12.21 767 ASN B CA 1
ATOM 2181 C C . ASN B 1 119 ? 56.829 21.394 22.432 1.00 10.32 767 ASN B C 1
ATOM 2182 O O . ASN B 1 119 ? 57.068 21.469 23.644 1.00 13.36 767 ASN B O 1
ATOM 2187 N N . PHE B 1 120 ? 57.777 21.246 21.506 1.00 11.95 768 PHE B N 1
ATOM 2188 C CA . PHE B 1 120 ? 59.196 21.200 21.833 1.00 9.98 768 PHE B CA 1
ATOM 2189 C C . PHE B 1 120 ? 59.949 22.159 20.923 1.00 11.98 768 PHE B C 1
ATOM 2190 O O . PHE B 1 120 ? 59.453 22.560 19.867 1.00 11.85 768 PHE B O 1
ATOM 2198 N N . MET B 1 121 ? 61.154 22.520 21.352 1.00 10.43 769 MET B N 1
ATOM 2199 C CA . MET B 1 121 ? 62.047 23.376 20.581 1.00 13.08 769 MET B CA 1
ATOM 2200 C C . MET B 1 121 ? 63.468 22.846 20.707 1.00 11.07 769 MET B C 1
ATOM 2201 O O . MET B 1 121 ? 63.854 22.311 21.746 1.00 13.22 769 MET B O 1
ATOM 2206 N N . PHE B 1 122 ? 64.254 23.010 19.642 1.00 10.44 770 PHE B N 1
ATOM 2207 C CA . PHE B 1 122 ? 65.658 22.608 19.640 1.00 11.29 770 PHE B CA 1
ATOM 2208 C C . PHE B 1 122 ? 66.488 23.839 19.300 1.00 14.67 770 PHE B C 1
ATOM 2209 O O . PHE B 1 122 ? 66.420 24.338 18.173 1.00 12.71 770 PHE B O 1
ATOM 2217 N N . ASN B 1 123 ? 67.262 24.336 20.264 1.00 11.28 771 ASN B N 1
ATOM 2218 C CA . ASN B 1 123 ? 68.085 25.527 20.034 1.00 10.88 771 ASN B CA 1
ATOM 2219 C C . ASN B 1 123 ? 67.243 26.672 19.491 1.00 11.90 771 ASN B C 1
ATOM 2220 O O . ASN B 1 123 ? 67.632 27.372 18.553 1.00 14.01 771 ASN B O 1
ATOM 2225 N N . GLY B 1 124 ? 66.069 26.859 20.085 1.00 10.60 772 GLY B N 1
ATOM 2226 C CA . GLY B 1 124 ? 65.218 27.963 19.719 1.00 10.95 772 GLY B CA 1
ATOM 2227 C C . GLY B 1 124 ? 64.510 27.833 18.389 1.00 14.59 772 GLY B C 1
ATOM 2228 O O . GLY B 1 124 ? 63.997 28.835 17.885 1.00 17.96 772 GLY B O 1
ATOM 2229 N N . VAL B 1 125 ? 64.456 26.639 17.806 1.00 13.55 773 VAL B N 1
ATOM 2230 C CA . VAL B 1 125 ? 63.715 26.375 16.571 1.00 13.01 773 VAL B CA 1
ATOM 2231 C C . VAL B 1 125 ? 62.572 25.423 16.905 1.00 15.46 773 VAL B C 1
ATOM 2232 O O . VAL B 1 125 ? 62.803 24.358 17.486 1.00 12.81 773 VAL B O 1
ATOM 2236 N N . ARG B 1 126 ? 61.344 25.798 16.526 1.00 14.99 774 ARG B N 1
ATOM 2237 C CA . ARG B 1 126 ? 60.181 24.961 16.817 1.00 15.18 774 ARG B CA 1
ATOM 2238 C C . ARG B 1 126 ? 60.321 23.579 16.190 1.00 16.26 774 ARG B C 1
ATOM 2239 O O . ARG B 1 126 ? 60.701 23.444 15.022 1.00 16.07 774 ARG B O 1
ATOM 2241 N N . VAL B 1 127 ? 60.015 22.546 16.976 1.00 16.24 775 VAL B N 1
ATOM 2242 C CA . VAL B 1 127 ? 59.952 21.179 16.471 1.00 15.02 775 VAL B CA 1
ATOM 2243 C C . VAL B 1 127 ? 58.631 20.997 15.744 1.00 17.70 775 VAL B C 1
ATOM 2244 O O . VAL B 1 127 ? 57.570 21.364 16.262 1.00 14.71 775 VAL B O 1
ATOM 2248 N N . THR B 1 128 ? 58.700 20.456 14.525 1.00 19.35 776 THR B N 1
ATOM 2249 C CA . THR B 1 128 ? 57.525 20.164 13.704 1.00 20.44 776 THR B CA 1
ATOM 2250 C C . THR B 1 128 ? 56.926 18.841 14.163 1.00 19.70 776 THR B C 1
ATOM 2251 O O . THR B 1 128 ? 57.121 17.781 13.565 1.00 21.52 776 THR B O 1
ATOM 2255 N N . GLY B 1 129 ? 56.183 18.912 15.250 1.00 20.71 777 GLY B N 1
ATOM 2256 C CA . GLY B 1 129 ? 55.551 17.735 15.792 1.00 18.07 777 GLY B CA 1
ATOM 2257 C C . GLY B 1 129 ? 55.095 18.091 17.182 1.00 19.19 777 GLY B C 1
ATOM 2258 O O . GLY B 1 129 ? 55.780 18.846 17.876 1.00 18.31 777 GLY B O 1
ATOM 2259 N N . SER B 1 130 ? 53.953 17.566 17.599 1.00 14.89 778 SER B N 1
ATOM 2260 C CA . SER B 1 130 ? 53.383 17.961 18.873 1.00 13.33 778 SER B CA 1
ATOM 2261 C C . SER B 1 130 ? 52.499 16.842 19.388 1.00 17.04 778 SER B C 1
ATOM 2262 O O . SER B 1 130 ? 52.147 15.908 18.662 1.00 15.95 778 SER B O 1
ATOM 2265 N N . PHE B 1 131 ? 52.152 16.948 20.664 1.00 15.08 779 PHE B N 1
ATOM 2266 C CA . PHE B 1 131 ? 51.180 16.071 21.289 1.00 15.04 779 PHE B CA 1
ATOM 2267 C C . PHE B 1 131 ? 49.906 16.863 21.520 1.00 15.29 779 PHE B C 1
ATOM 2268 O O . PHE B 1 131 ? 49.951 17.972 22.062 1.00 15.00 779 PHE B O 1
ATOM 2276 N N . THR B 1 132 ? 48.780 16.301 21.091 1.00 14.23 780 THR B N 1
ATOM 2277 C CA . THR B 1 132 ? 47.489 16.940 21.238 1.00 11.71 780 THR B CA 1
ATOM 2278 C C . THR B 1 132 ? 46.481 15.899 21.702 1.00 14.31 780 THR B C 1
ATOM 2279 O O . THR B 1 132 ? 46.723 14.697 21.616 1.00 17.56 780 THR B O 1
ATOM 2283 N N . ASN B 1 133 ? 45.352 16.385 22.207 1.00 17.65 781 ASN B N 1
ATOM 2284 C CA . ASN B 1 133 ? 44.195 15.543 22.530 1.00 21.51 781 ASN B CA 1
ATOM 2285 C C . ASN B 1 133 ? 44.536 14.473 23.568 1.00 19.88 781 ASN B C 1
ATOM 2286 O O . ASN B 1 133 ? 44.033 13.348 23.520 1.00 21.42 781 ASN B O 1
ATOM 2291 N N . PHE B 1 134 ? 45.386 14.826 24.525 1.00 16.93 782 PHE B N 1
ATOM 2292 C CA . PHE B 1 134 ? 45.780 13.895 25.569 1.00 15.61 782 PHE B CA 1
ATOM 2293 C C . PHE B 1 134 ? 44.978 14.140 26.844 1.00 15.01 782 PHE B C 1
ATOM 2294 O O . PHE B 1 134 ? 44.330 15.172 27.019 1.00 15.57 782 PHE B O 1
ATOM 2302 N N . ASN B 1 135 ? 45.019 13.150 27.725 1.00 15.54 783 ASN B N 1
ATOM 2303 C CA . ASN B 1 135 ? 44.264 13.192 28.973 1.00 20.21 783 ASN B CA 1
ATOM 2304 C C . ASN B 1 135 ? 44.640 14.411 29.814 1.00 15.82 783 ASN B C 1
ATOM 2305 O O . ASN B 1 135 ? 45.819 14.765 29.924 1.00 14.83 783 ASN B O 1
ATOM 2310 N N . LEU B 1 136 ? 43.630 15.047 30.429 1.00 13.91 784 LEU B N 1
ATOM 2311 C CA . LEU B 1 136 ? 43.839 16.205 31.298 1.00 14.42 784 LEU B CA 1
ATOM 2312 C C . LEU B 1 136 ? 43.493 15.944 32.760 1.00 14.10 784 LEU B C 1
ATOM 2313 O O . LEU B 1 136 ? 43.577 16.870 33.584 1.00 16.33 784 LEU B O 1
ATOM 2318 N N . GLU B 1 137 ? 43.094 14.729 33.107 1.00 13.74 785 GLU B N 1
ATOM 2319 C CA . GLU B 1 137 ? 42.943 14.386 34.514 1.00 12.09 785 GLU B CA 1
ATOM 2320 C C . GLU B 1 137 ? 44.313 14.259 35.147 1.00 12.93 785 GLU B C 1
ATOM 2321 O O . GLU B 1 137 ? 45.251 13.754 34.528 1.00 16.35 785 GLU B O 1
ATOM 2327 N N . GLY B 1 138 ? 44.426 14.709 36.388 1.00 13.57 786 GLY B N 1
ATOM 2328 C CA . GLY B 1 138 ? 45.698 14.629 37.089 1.00 13.53 786 GLY B CA 1
ATOM 2329 C C . GLY B 1 138 ? 46.532 15.876 36.877 1.00 13.10 786 GLY B C 1
ATOM 2330 O O . GLY B 1 138 ? 46.040 16.941 36.502 1.00 12.94 786 GLY B O 1
ATOM 2331 N N . MET B 1 139 ? 47.829 15.732 37.125 1.00 11.36 787 MET B N 1
ATOM 2332 C CA . MET B 1 139 ? 48.743 16.857 37.041 1.00 12.26 787 MET B CA 1
ATOM 2333 C C . MET B 1 139 ? 49.970 16.465 36.237 1.00 12.43 787 MET B C 1
ATOM 2334 O O . MET B 1 139 ? 50.325 15.291 36.132 1.00 13.98 787 MET B O 1
ATOM 2339 N N . PHE B 1 140 ? 50.616 17.477 35.669 1.00 10.35 788 PHE B N 1
ATOM 2340 C CA . PHE B 1 140 ? 51.782 17.296 34.822 1.00 10.64 788 PHE B CA 1
ATOM 2341 C C . PHE B 1 140 ? 53.023 17.804 35.543 1.00 13.14 788 PHE B C 1
ATOM 2342 O O . PHE B 1 140 ? 52.987 18.866 36.180 1.00 10.23 788 PHE B O 1
ATOM 2350 N N . PHE B 1 141 ? 54.124 17.054 35.425 1.00 11.19 789 PHE B N 1
ATOM 2351 C CA . PHE B 1 141 ? 55.422 17.482 35.935 1.00 11.07 789 PHE B CA 1
ATOM 2352 C C . PHE B 1 141 ? 56.466 17.392 34.832 1.00 11.16 789 PHE B C 1
ATOM 2353 O O . PHE B 1 141 ? 56.408 16.489 33.986 1.00 9.03 789 PHE B O 1
ATOM 2361 N N . PRO B 1 142 ? 57.422 18.319 34.807 1.00 11.20 790 PRO B N 1
ATOM 2362 C CA . PRO B 1 142 ? 58.527 18.206 33.854 1.00 11.14 790 PRO B CA 1
ATOM 2363 C C . PRO B 1 142 ? 59.449 17.069 34.255 1.00 11.47 790 PRO B C 1
ATOM 2364 O O . PRO B 1 142 ? 59.590 16.740 35.436 1.00 10.30 790 PRO B O 1
ATOM 2368 N N . VAL B 1 143 ? 60.091 16.468 33.257 1.00 11.12 791 VAL B N 1
ATOM 2369 C CA . VAL B 1 143 ? 60.866 15.257 33.508 1.00 11.74 791 VAL B CA 1
ATOM 2370 C C . VAL B 1 143 ? 61.951 15.127 32.452 1.00 13.61 791 VAL B C 1
ATOM 2371 O O . VAL B 1 143 ? 61.745 15.452 31.276 1.00 11.04 791 VAL B O 1
ATOM 2375 N N . ILE B 1 144 ? 63.121 14.691 32.902 1.00 11.60 792 ILE B N 1
ATOM 2376 C CA . ILE B 1 144 ? 64.231 14.262 32.055 1.00 14.41 792 ILE B CA 1
ATOM 2377 C C . ILE B 1 144 ? 64.487 12.795 32.370 1.00 16.28 792 ILE B C 1
ATOM 2378 O O . ILE B 1 144 ? 64.422 12.382 33.536 1.00 15.15 792 ILE B O 1
ATOM 2383 N N . SER B 1 145 ? 64.750 12.001 31.341 1.00 14.57 793 SER B N 1
ATOM 2384 C CA . SER B 1 145 ? 65.221 10.632 31.522 1.00 12.45 793 SER B CA 1
ATOM 2385 C C . SER B 1 145 ? 66.576 10.515 30.841 1.00 18.79 793 SER B C 1
ATOM 2386 O O . SER B 1 145 ? 66.700 10.851 29.658 1.00 15.57 793 SER B O 1
ATOM 2389 N N . CYS B 1 146 ? 67.590 10.073 31.598 1.00 20.78 794 CYS B N 1
ATOM 2390 C CA . CYS B 1 146 ? 68.989 10.274 31.220 1.00 28.61 794 CYS B CA 1
ATOM 2391 C C . CYS B 1 146 ? 69.800 9.026 31.537 1.00 31.45 794 CYS B C 1
ATOM 2392 O O . CYS B 1 146 ? 69.426 8.208 32.384 1.00 26.79 794 CYS B O 1
ATOM 2395 N N . SER B 1 147 ? 70.917 8.887 30.828 1.00 29.89 795 SER B N 1
ATOM 2396 C CA . SER B 1 147 ? 71.910 7.858 31.091 1.00 31.84 795 SER B CA 1
ATOM 2397 C C . SER B 1 147 ? 72.905 8.325 32.154 1.00 31.84 795 SER B C 1
ATOM 2398 O O . SER B 1 147 ? 73.044 9.518 32.432 1.00 33.84 795 SER B O 1
ATOM 2401 N N . SER B 1 148 ? 73.609 7.350 32.747 1.00 34.12 796 SER B N 1
ATOM 2402 C CA . SER B 1 148 ? 74.523 7.642 33.848 1.00 33.47 796 SER B CA 1
ATOM 2403 C C . SER B 1 148 ? 75.687 8.520 33.411 1.00 34.39 796 SER B C 1
ATOM 2404 O O . SER B 1 148 ? 76.276 9.225 34.239 1.00 35.36 796 SER B O 1
ATOM 2406 N N . LYS B 1 149 ? 76.046 8.488 32.132 1.00 35.55 797 LYS B N 1
ATOM 2407 C CA . LYS B 1 149 ? 77.152 9.306 31.653 1.00 36.83 797 LYS B CA 1
ATOM 2408 C C . LYS B 1 149 ? 76.763 10.760 31.425 1.00 40.47 797 LYS B C 1
ATOM 2409 O O . LYS B 1 149 ? 77.613 11.545 30.991 1.00 42.84 797 LYS B O 1
ATOM 2411 N N . LEU B 1 150 ? 75.516 11.137 31.707 1.00 39.54 798 LEU B N 1
ATOM 2412 C CA . LEU B 1 150 ? 74.995 12.450 31.357 1.00 36.64 798 LEU B CA 1
ATOM 2413 C C . LEU B 1 150 ? 74.625 13.245 32.601 1.00 35.60 798 LEU B C 1
ATOM 2414 O O . LEU B 1 150 ? 74.194 12.690 33.617 1.00 34.16 798 LEU B O 1
ATOM 2419 N N . SER B 1 151 ? 74.789 14.563 32.498 1.00 32.99 799 SER B N 1
ATOM 2420 C CA . SER B 1 151 ? 74.372 15.497 33.538 1.00 34.80 799 SER B CA 1
ATOM 2421 C C . SER B 1 151 ? 73.584 16.622 32.873 1.00 28.83 799 SER B C 1
ATOM 2422 O O . SER B 1 151 ? 74.147 17.405 32.099 1.00 30.74 799 SER B O 1
ATOM 2425 N N . CYS B 1 152 ? 72.287 16.697 33.169 1.00 27.05 800 CYS B N 1
ATOM 2426 C CA . CYS B 1 152 ? 71.411 17.719 32.611 1.00 24.52 800 CYS B CA 1
ATOM 2427 C C . CYS B 1 152 ? 70.782 18.540 33.726 1.00 23.81 800 CYS B C 1
ATOM 2428 O O . CYS B 1 152 ? 70.576 18.050 34.842 1.00 26.02 800 CYS B O 1
ATOM 2431 N N . ARG B 1 153 ? 70.475 19.796 33.408 1.00 17.86 801 ARG B N 1
ATOM 2432 C CA . ARG B 1 153 ? 69.858 20.736 34.337 1.00 17.76 801 ARG B CA 1
ATOM 2433 C C . ARG B 1 153 ? 68.517 21.185 33.780 1.00 17.47 801 ARG B C 1
ATOM 2434 O O . ARG B 1 153 ? 68.402 21.452 32.581 1.00 13.02 801 ARG B O 1
ATOM 2442 N N . PHE B 1 154 ? 67.511 21.284 34.654 1.00 15.08 802 PHE B N 1
ATOM 2443 C CA . PHE B 1 154 ? 66.293 22.015 34.330 1.00 17.05 802 PHE B CA 1
ATOM 2444 C C . PHE B 1 154 ? 66.565 23.507 34.408 1.00 16.80 802 PHE B C 1
ATOM 2445 O O . PHE B 1 154 ? 67.164 23.987 35.377 1.00 16.17 802 PHE B O 1
ATOM 2453 N N . LEU B 1 155 ? 66.100 24.236 33.415 1.00 12.75 803 LEU B N 1
ATOM 2454 C CA . LEU B 1 155 ? 66.132 25.694 33.414 1.00 16.09 803 LEU B CA 1
ATOM 2455 C C . LEU B 1 155 ? 64.688 26.126 33.631 1.00 14.56 803 LEU B C 1
ATOM 2456 O O . LEU B 1 155 ? 63.859 26.043 32.722 1.00 13.21 803 LEU B O 1
ATOM 2461 N N . LEU B 1 156 ? 64.372 26.539 34.851 1.00 17.19 804 LEU B N 1
ATOM 2462 C CA . LEU B 1 156 ? 62.993 26.849 35.197 1.00 17.18 804 LEU B CA 1
ATOM 2463 C C . LEU B 1 156 ? 62.699 28.338 35.215 1.00 17.31 804 LEU B C 1
ATOM 2464 O O . LEU B 1 156 ? 61.534 28.712 35.372 1.00 16.27 804 LEU B O 1
ATOM 2469 N N . GLY B 1 157 ? 63.710 29.186 35.034 1.00 19.80 805 GLY B N 1
ATOM 2470 C CA . GLY B 1 157 ? 63.540 30.626 35.075 1.00 20.41 805 GLY B CA 1
ATOM 2471 C C . GLY B 1 157 ? 64.069 31.196 36.376 1.00 18.85 805 GLY B C 1
ATOM 2472 O O . GLY B 1 157 ? 64.515 30.477 37.274 1.00 22.23 805 GLY B O 1
ATOM 2473 N N . GLY B 1 158 ? 64.021 32.523 36.469 1.00 21.15 806 GLY B N 1
ATOM 2474 C CA . GLY B 1 158 ? 64.421 33.177 37.709 1.00 24.61 806 GLY B CA 1
ATOM 2475 C C . GLY B 1 158 ? 65.838 32.808 38.103 1.00 29.39 806 GLY B C 1
ATOM 2476 O O . GLY B 1 158 ? 66.744 32.730 37.267 1.00 28.57 806 GLY B O 1
ATOM 2477 N N . GLU B 1 159 ? 66.044 32.577 39.396 1.00 31.51 807 GLU B N 1
ATOM 2478 C CA . GLU B 1 159 ? 67.331 32.102 39.875 1.00 28.40 807 GLU B CA 1
ATOM 2479 C C . GLU B 1 159 ? 67.443 30.586 39.813 1.00 32.75 807 GLU B C 1
ATOM 2480 O O . GLU B 1 159 ? 68.452 30.032 40.257 1.00 30.29 807 GLU B O 1
ATOM 2482 N N . HIS B 1 160 ? 66.438 29.910 39.264 1.00 30.70 808 HIS B N 1
ATOM 2483 C CA . HIS B 1 160 ? 66.426 28.452 39.146 1.00 34.44 808 HIS B CA 1
ATOM 2484 C C . HIS B 1 160 ? 66.744 28.009 37.720 1.00 36.43 808 HIS B C 1
ATOM 2485 O O . HIS B 1 160 ? 66.075 27.143 37.152 1.00 37.47 808 HIS B O 1
ATOM 2487 N N . GLY B 1 161 ? 67.776 28.604 37.121 1.00 28.58 809 GLY B N 1
ATOM 2488 C CA . GLY B 1 161 ? 68.150 28.259 35.767 1.00 24.77 809 GLY B CA 1
ATOM 2489 C C . GLY B 1 161 ? 67.601 29.249 34.765 1.00 23.12 809 GLY B C 1
ATOM 2490 O O . GLY B 1 161 ? 66.435 29.163 34.368 1.00 20.85 809 GLY B O 1
ATOM 2491 N N . ARG B 1 162 ? 68.431 30.203 34.361 1.00 15.32 810 ARG B N 1
ATOM 2492 C CA . ARG B 1 162 ? 67.998 31.229 33.419 1.00 20.94 810 ARG B CA 1
ATOM 2493 C C . ARG B 1 162 ? 67.602 30.617 32.075 1.00 20.00 810 ARG B C 1
ATOM 2494 O O . ARG B 1 162 ? 68.348 29.825 31.489 1.00 22.15 810 ARG B O 1
ATOM 2496 N N . LEU B 1 163 ? 66.423 30.993 31.582 1.00 15.41 811 LEU B N 1
ATOM 2497 C CA . LEU B 1 163 ? 65.995 30.552 30.261 1.00 13.36 811 LEU B CA 1
ATOM 2498 C C . LEU B 1 163 ? 66.858 31.192 29.183 1.00 17.35 811 LEU B C 1
ATOM 2499 O O . LEU B 1 163 ? 67.147 32.392 29.228 1.00 17.45 811 LEU B O 1
ATOM 2504 N N . ARG B 1 164 ? 67.261 30.380 28.205 1.00 14.21 812 ARG B N 1
ATOM 2505 C CA . ARG B 1 164 ? 68.034 30.868 27.062 1.00 14.66 812 ARG B CA 1
ATOM 2506 C C . ARG B 1 164 ? 67.170 31.570 26.028 1.00 14.30 812 ARG B C 1
ATOM 2507 O O . ARG B 1 164 ? 67.669 32.409 25.266 1.00 15.07 812 ARG B O 1
ATOM 2515 N N . TYR B 1 165 ? 65.904 31.189 25.927 1.00 13.93 813 TYR B N 1
ATOM 2516 C CA . TYR B 1 165 ? 64.993 31.739 24.946 1.00 16.09 813 TYR B CA 1
ATOM 2517 C C . TYR B 1 165 ? 63.779 32.302 25.665 1.00 18.26 813 TYR B C 1
ATOM 2518 O O . TYR B 1 165 ? 63.431 31.854 26.758 1.00 15.95 813 TYR B O 1
ATOM 2527 N N . ALA B 1 166 ? 63.148 33.298 25.056 1.00 19.32 814 ALA B N 1
ATOM 2528 C CA . ALA B 1 166 ? 61.914 33.812 25.623 1.00 18.77 814 ALA B CA 1
ATOM 2529 C C . ALA B 1 166 ? 60.834 32.746 25.537 1.00 15.97 814 ALA B C 1
ATOM 2530 O O . ALA B 1 166 ? 60.722 32.031 24.542 1.00 15.53 814 ALA B O 1
ATOM 2532 N N . ALA B 1 167 ? 60.053 32.629 26.600 1.00 15.39 815 ALA B N 1
ATOM 2533 C CA . ALA B 1 167 ? 58.918 31.727 26.571 1.00 18.54 815 ALA B CA 1
ATOM 2534 C C . ALA B 1 167 ? 57.977 32.103 25.425 1.00 18.78 815 ALA B C 1
ATOM 2535 O O . ALA B 1 167 ? 57.882 33.277 25.050 1.00 22.29 815 ALA B O 1
ATOM 2537 N N . PRO B 1 168 ? 57.273 31.130 24.852 1.00 17.18 816 PRO B N 1
ATOM 2538 C CA . PRO B 1 168 ? 56.313 31.454 23.803 1.00 18.90 816 PRO B CA 1
ATOM 2539 C C . PRO B 1 168 ? 55.269 32.419 24.325 1.00 16.76 816 PRO B C 1
ATOM 2540 O O . PRO B 1 168 ? 54.990 32.466 25.536 1.00 16.90 816 PRO B O 1
ATOM 2544 N N . PRO B 1 169 ? 54.669 33.216 23.446 1.00 16.07 817 PRO B N 1
ATOM 2545 C CA . PRO B 1 169 ? 53.692 34.212 23.907 1.00 16.39 817 PRO B CA 1
ATOM 2546 C C . PRO B 1 169 ? 52.556 33.560 24.677 1.00 15.15 817 PRO B C 1
ATOM 2547 O O . PRO B 1 169 ? 51.940 32.597 24.212 1.00 17.04 817 PRO B O 1
ATOM 2551 N N . GLY B 1 170 ? 52.275 34.100 25.858 1.00 15.76 818 GLY B N 1
ATOM 2552 C CA . GLY B 1 170 ? 51.241 33.563 26.719 1.00 16.67 818 GLY B CA 1
ATOM 2553 C C . GLY B 1 170 ? 51.704 32.506 27.699 1.00 16.51 818 GLY B C 1
ATOM 2554 O O . GLY B 1 170 ? 50.925 32.123 28.589 1.00 15.48 818 GLY B O 1
ATOM 2555 N N . TYR B 1 171 ? 52.943 32.029 27.582 1.00 14.26 819 TYR B N 1
ATOM 2556 C CA . TYR B 1 171 ? 53.461 30.972 28.439 1.00 14.15 819 TYR B CA 1
ATOM 2557 C C . TYR B 1 171 ? 54.262 31.551 29.601 1.00 17.59 819 TYR B C 1
ATOM 2558 O O . TYR B 1 171 ? 54.899 32.599 29.480 1.00 19.98 819 TYR B O 1
ATOM 2567 N N . SER B 1 172 ? 54.221 30.845 30.745 1.00 14.71 820 SER B N 1
ATOM 2568 C CA . SER B 1 172 ? 54.957 31.208 31.951 1.00 14.78 820 SER B CA 1
ATOM 2569 C C . SER B 1 172 ? 56.119 30.247 32.199 1.00 15.92 820 SER B C 1
ATOM 2570 O O . SER B 1 172 ? 55.949 29.032 32.068 1.00 13.57 820 SER B O 1
ATOM 2573 N N . PRO B 1 173 ? 57.294 30.743 32.593 1.00 15.36 821 PRO B N 1
ATOM 2574 C CA . PRO B 1 173 ? 58.330 29.838 33.099 1.00 14.01 821 PRO B CA 1
ATOM 2575 C C . PRO B 1 173 ? 57.855 29.176 34.380 1.00 15.95 821 PRO B C 1
ATOM 2576 O O . PRO B 1 173 ? 57.126 29.775 35.177 1.00 12.14 821 PRO B O 1
ATOM 2580 N N . LEU B 1 174 ? 58.266 27.918 34.574 1.00 14.19 822 LEU B N 1
ATOM 2581 C CA . LEU B 1 174 ? 57.729 27.150 35.702 1.00 16.72 822 LEU B CA 1
ATOM 2582 C C . LEU B 1 174 ? 58.060 27.768 37.052 1.00 14.70 822 LEU B C 1
ATOM 2583 O O . LEU B 1 174 ? 57.370 27.477 38.040 1.00 13.95 822 LEU B O 1
ATOM 2588 N N . VAL B 1 175 ? 59.095 28.609 37.138 1.00 13.60 823 VAL B N 1
ATOM 2589 C CA . VAL B 1 175 ? 59.413 29.212 38.429 1.00 14.84 823 VAL B CA 1
ATOM 2590 C C . VAL B 1 175 ? 58.240 30.035 38.951 1.00 14.60 823 VAL B C 1
ATOM 2591 O O . VAL B 1 175 ? 58.158 30.325 40.156 1.00 13.73 823 VAL B O 1
ATOM 2595 N N . GLU B 1 176 ? 57.319 30.422 38.073 1.00 9.91 824 GLU B N 1
ATOM 2596 C CA . GLU B 1 176 ? 56.166 31.190 38.521 1.00 13.30 824 GLU B CA 1
ATOM 2597 C C . GLU B 1 176 ? 55.139 30.334 39.248 1.00 14.68 824 GLU B C 1
ATOM 2598 O O . GLU B 1 176 ? 54.157 30.880 39.759 1.00 13.89 824 GLU B O 1
ATOM 2604 N N . CYS B 1 177 ? 55.369 29.021 39.352 1.00 13.77 825 CYS B N 1
ATOM 2605 C CA . CYS B 1 177 ? 54.595 28.199 40.282 1.00 14.70 825 CYS B CA 1
ATOM 2606 C C . CYS B 1 177 ? 54.694 28.690 41.716 1.00 14.29 825 CYS B C 1
ATOM 2607 O O . CYS B 1 177 ? 53.839 28.346 42.538 1.00 16.81 825 CYS B O 1
ATOM 2610 N N . LEU B 1 178 ? 55.726 29.457 42.045 1.00 12.41 826 LEU B N 1
ATOM 2611 C CA . LEU B 1 178 ? 55.878 29.972 43.397 1.00 14.22 826 LEU B CA 1
ATOM 2612 C C . LEU B 1 178 ? 54.976 31.172 43.677 1.00 14.37 826 LEU B C 1
ATOM 2613 O O . LEU B 1 178 ? 54.870 31.592 44.834 1.00 14.93 826 LEU B O 1
ATOM 2618 N N . LEU B 1 179 ? 54.317 31.721 42.662 1.00 12.78 827 LEU B N 1
ATOM 2619 C CA . LEU B 1 179 ? 53.464 32.882 42.873 1.00 12.14 827 LEU B CA 1
ATOM 2620 C C . LEU B 1 179 ? 52.144 32.478 43.523 1.00 13.16 827 LEU B C 1
ATOM 2621 O O . LEU B 1 179 ? 51.595 31.413 43.211 1.00 14.35 827 LEU B O 1
ATOM 2626 N N . PRO B 1 180 ? 51.582 33.322 44.389 1.00 14.25 828 PRO B N 1
ATOM 2627 C CA . PRO B 1 180 ? 50.283 33.002 44.992 1.00 13.22 828 PRO B CA 1
ATOM 2628 C C . PRO B 1 180 ? 49.137 33.227 44.013 1.00 17.62 828 PRO B C 1
ATOM 2629 O O . PRO B 1 180 ? 49.166 34.146 43.188 1.00 19.22 828 PRO B O 1
ATOM 2633 N N . GLN B 1 181 ? 48.125 32.369 44.113 1.00 13.61 829 GLN B N 1
ATOM 2634 C CA . GLN B 1 181 ? 46.871 32.545 43.391 1.00 16.33 829 GLN B CA 1
ATOM 2635 C C . GLN B 1 181 ? 45.710 32.266 44.329 1.00 17.12 829 GLN B C 1
ATOM 2636 O O . GLN B 1 181 ? 45.829 31.467 45.263 1.00 13.15 829 GLN B O 1
ATOM 2642 N N . GLN B 1 182 ? 44.580 32.917 44.059 1.00 15.07 830 GLN B N 1
ATOM 2643 C CA . GLN B 1 182 ? 43.375 32.700 44.848 1.00 15.14 830 GLN B CA 1
ATOM 2644 C C . GLN B 1 182 ? 42.764 31.335 44.591 1.00 17.94 830 GLN B C 1
ATOM 2645 O O . GLN B 1 182 ? 42.580 30.919 43.441 1.00 15.25 830 GLN B O 1
ATOM 2651 N N . ILE B 1 183 ? 42.376 30.670 45.684 1.00 16.92 831 ILE B N 1
ATOM 2652 C CA . ILE B 1 183 ? 41.853 29.313 45.593 1.00 17.54 831 ILE B CA 1
ATOM 2653 C C . ILE B 1 183 ? 40.597 29.264 44.737 1.00 17.30 831 ILE B C 1
ATOM 2654 O O . ILE B 1 183 ? 40.418 28.331 43.947 1.00 14.12 831 ILE B O 1
ATOM 2659 N N . LEU B 1 184 ? 39.698 30.246 44.889 1.00 17.79 832 LEU B N 1
ATOM 2660 C CA . LEU B 1 184 ? 38.473 30.220 44.091 1.00 17.24 832 LEU B CA 1
ATOM 2661 C C . LEU B 1 184 ? 38.762 30.339 42.596 1.00 14.61 832 LEU B C 1
ATOM 2662 O O . LEU B 1 184 ? 37.959 29.878 41.776 1.00 13.27 832 LEU B O 1
ATOM 2667 N N . SER B 1 185 ? 39.889 30.944 42.216 1.00 15.16 833 SER B N 1
ATOM 2668 C CA . SER B 1 185 ? 40.244 31.020 40.804 1.00 16.66 833 SER B CA 1
ATOM 2669 C C . SER B 1 185 ? 40.930 29.757 40.306 1.00 16.42 833 SER B C 1
ATOM 2670 O O . SER B 1 185 ? 41.272 29.664 39.119 1.00 17.30 833 SER B O 1
ATOM 2673 N N . LEU B 1 186 ? 41.131 28.777 41.173 1.00 12.85 834 LEU B N 1
ATOM 2674 C CA . LEU B 1 186 ? 41.827 27.557 40.803 1.00 15.85 834 LEU B CA 1
ATOM 2675 C C . LEU B 1 186 ? 40.875 26.384 40.662 1.00 14.45 834 LEU B C 1
ATOM 2676 O O . LEU B 1 186 ? 41.312 25.230 40.706 1.00 14.69 834 LEU B O 1
ATOM 2681 N N . GLU B 1 187 ? 39.587 26.653 40.479 1.00 13.97 835 GLU B N 1
ATOM 2682 C CA . GLU B 1 187 ? 38.593 25.592 40.396 1.00 11.41 835 GLU B CA 1
ATOM 2683 C C . GLU B 1 187 ? 37.483 26.042 39.460 1.00 13.05 835 GLU B C 1
ATOM 2684 O O . GLU B 1 187 ? 37.326 27.240 39.210 1.00 14.35 835 GLU B O 1
ATOM 2690 N N . PRO B 1 188 ? 36.709 25.103 38.904 1.00 14.29 836 PRO B N 1
ATOM 2691 C CA . PRO B 1 188 ? 36.917 23.656 39.045 1.00 14.54 836 PRO B CA 1
ATOM 2692 C C . PRO B 1 188 ? 38.205 23.189 38.376 1.00 13.97 836 PRO B C 1
ATOM 2693 O O . PRO B 1 188 ? 38.537 23.671 37.296 1.00 15.51 836 PRO B O 1
ATOM 2697 N N . CYS B 1 189 ? 38.928 22.258 38.991 1.00 13.85 837 CYS B N 1
ATOM 2698 C CA . CYS B 1 189 ? 40.135 21.752 38.363 1.00 14.65 837 CYS B CA 1
ATOM 2699 C C . CYS B 1 189 ? 40.040 20.245 38.186 1.00 15.34 837 CYS B C 1
ATOM 2700 O O . CYS B 1 189 ? 39.161 19.574 38.739 1.00 15.95 837 CYS B O 1
ATOM 2703 N N . PHE B 1 190 ? 40.963 19.718 37.394 1.00 13.07 838 PHE B N 1
ATOM 2704 C CA . PHE B 1 190 ? 41.034 18.292 37.116 1.00 14.99 838 PHE B CA 1
ATOM 2705 C C . PHE B 1 190 ? 42.268 17.646 37.712 1.00 15.19 838 PHE B C 1
ATOM 2706 O O . PHE B 1 190 ? 42.553 16.481 37.407 1.00 16.72 838 PHE B O 1
ATOM 2714 N N . CYS B 1 191 ? 42.990 18.372 38.575 1.00 12.49 839 CYS B N 1
ATOM 2715 C CA . CYS B 1 191 ? 44.272 17.922 39.103 1.00 12.89 839 CYS B CA 1
ATOM 2716 C C . CYS B 1 191 ? 44.145 16.699 39.988 1.00 17.14 839 CYS B C 1
ATOM 2717 O O . CYS B 1 191 ? 45.123 15.962 40.153 1.00 17.52 839 CYS B O 1
ATOM 2720 N N . PHE B 1 192 ? 42.974 16.483 40.565 1.00 16.39 840 PHE B N 1
ATOM 2721 C CA . PHE B 1 192 ? 42.776 15.418 41.519 1.00 22.02 840 PHE B CA 1
ATOM 2722 C C . PHE B 1 192 ? 41.715 14.455 41.000 1.00 24.33 840 PHE B C 1
ATOM 2723 O O . PHE B 1 192 ? 40.978 13.852 41.781 1.00 37.08 840 PHE B O 1
#

Radius of gyration: 20.89 Å; Cα contacts (8 Å, |Δi|>4): 986; chains: 2; bounding box: 48×49×63 Å

CATH classification: 2.60.120.920

Nearest PDB structures (foldseek):
  6lt9-assembly2_B  TM=1.005E+00  e=5.255E-37  Plutella xylostella
  5c33-assembly1_A  TM=8.830E-01  e=5.847E-21  Mus musculus
  5c33-assembly2_B  TM=8.897E-01  e=1.580E-20  Mus musculus
  7u9r-assembly1_A  TM=8.579E-01  e=1.607E-19  Homo sapiens
  8rs0-assembly1_J  TM=8.411E-01  e=1.174E-18  Oryctolagus cuniculus

InterPro domains:
  IPR000699 RIH domain [PF01365] (442-641)
  IPR000699 RIH domain [PF01365] (2233-2457)
  IPR001870 B30.2/SPRY domain [PS50188] (577-803)
  IPR001870 B30.2/SPRY domain [PS50188] (1032-1214)
  IPR001870 B30.2/SPRY domain [PS50188] (1466-1694)
  IPR003032 Ryanodine receptor Ryr [PF02026] (854-943)
  IPR003032 Ryanodine receptor Ryr [PF02026] (967-1056)
  IPR003032 Ryanodine receptor Ryr [PF02026] (2833-2922)
  IPR003032 Ryanodine receptor Ryr [PF02026] (2959-3042)
  IPR003877 SPRY domain [PF00622] (665-800)
  IPR003877 SPRY domain [PF00622] (1092-1211)
  IPR003877 SPRY domain [PF00622] (1553-1691)
  IPR003877 SPRY domain [SM00449] (663-802)
  IPR003877 SPRY domain [SM00449] (1090-1213)
  IPR003877 SPRY domain [SM00449] (1550-1693)
  IPR005821 Ion transport domain [PF00520] (4846-5025)
  IPR009460 Ryanodine Receptor TM 4-6 [PF06459] (4506-4756)
  IPR011992 EF-hand domain pair [SSF47473] (4213-4272)
  IPR013320 Concanavalin A-like lectin/glucanase domain superfamily [SSF49899] (665-801)
  IPR013320 Concanavalin A-like lectin/glucanase domain superfamily [SSF49899] (1085-1213)

Solvent-accessible surface area: 14659 Å² total; per-residue (Å²): 115,72,46,7,27,10,0,28,1,5,4,12,26,10,95,67,21,102,75,72,8,64,6,3,0,0,2,18,73,138,60,16,20,0,0,0,0,0,10,53,6,10,70,110,103,130,78,31,17,32,18,19,47,24,86,6,0,0,56,17,133,65,0,9,0,1,22,0,0,37,7,38,24,36,43,63,122,81,48,15,118,106,78,35,95,60,134,72,40,14,90,84,63,13,10,1,1,0,1,0,13,1,56,91,13,36,0,40,1,32,6,53,42,103,77,17,92,27,46,32,67,138,23,46,42,54,8,3,0,0,0,0,0,2,16,16,70,111,41,88,32,125,15,0,3,3,60,100,29,13,62,43,119,81,97,27,30,130,64,38,15,28,1,31,55,1,20,77,74,25,88,6,137,57,18,33,29,1,28,16,45,46,75,90,10,27,11,0,27,0,5,4,10,23,10,96,70,21,104,72,74,8,65,6,4,0,0,2,15,47,128,79,15,21,0,0,0,0,0,10,53,4,9,70,98,95,129,74,21,0,15,20,19,48,24,94,2,0,0,57,19,131,68,0,9,0,2,22,0,0,38,8,38,26,35,43,63,120,84,50,15,122,107,79,35,83,128,132,73,40,14,87,164,56,15,12,1,2,0,1,0,12,0,59,91,13,38,0,42,1,31,6,55,41,102,78,15,97,26,46,30,64,140,23,47,43,95,10,2,0,0,0,0,0,4,22,32,115,88,43,88,27,122,19,0,2,3,60,100,29,10,62,45,118,82,98,28,28,133,62,39,15,27,0,30,56,1,19,78,74,28,91,5,141,54,18,33,35,1,32,16,66